Protein AF-A0A3D3IS43-F1 (afdb_monomer)

Mean predicted aligned error: 9.21 Å

Solvent-accessible surface area (backbone atoms only — not comparable to full-atom values): 18850 Å² total; per-residue (Å²): 94,40,79,48,72,43,80,88,86,35,35,32,33,46,42,48,68,75,38,47,79,41,83,51,83,63,72,86,61,48,55,44,44,42,55,78,43,24,37,39,38,30,53,72,93,60,91,81,66,50,34,36,38,32,41,31,41,18,92,74,31,31,42,36,47,66,36,56,63,65,49,91,86,52,98,68,84,48,72,44,41,35,37,34,62,41,78,88,78,73,39,52,31,33,36,39,98,89,49,73,44,78,44,68,61,87,44,56,19,41,24,39,31,41,42,32,78,47,58,84,22,38,29,41,30,53,66,48,66,40,35,31,40,39,38,38,38,55,53,85,84,42,67,88,54,64,59,35,36,60,35,40,30,28,60,68,51,73,88,67,35,63,54,56,57,73,68,56,38,52,47,47,49,48,22,31,20,36,63,68,63,50,37,46,49,78,54,66,53,28,28,34,37,93,83,40,28,22,42,81,80,31,48,74,44,84,91,54,47,34,90,52,53,42,62,49,44,48,28,72,84,71,44,84,39,47,55,34,32,27,42,79,70,43,27,34,29,74,65,27,89,73,67,41,64,34,84,91,45,47,49,92,55,53,38,41,36,65,53,52,35,45,64,80,82,57,87,89,72,80,57,73,80,44,71,42,82,58,92,69,58,44,38,32,32,23,88,75,38,27,28,50,42,58,39,78,44,85,89,44,48,37,91,52,52,43,74,51,49,62,51,75,44,66,38,99,74,64,13,31,43,45,29,33,37,88,88,48,42,30,28,28,42,76,81,74,39,48,18,54,71,75,41,75,60,132

Radius of gyration: 24.72 Å; Cα contacts (8 Å, |Δi|>4): 807; chains: 1; bounding box: 58×50×67 Å

Secondary structure (DSSP, 8-state):
-EEEEETTTTEEEEE-TTEEEEEE---PPPBTSEEEEEEEEEETT-SS--EEEEEEE-TTSEEEE-SGGG-TTS---PPPEEEEEETTTTEEEEEETTEEEEPP---B-TTS-B-EE-TTSEEEEESSSSEEEEEE--TTTS-GGGHHHHHT-EESSTTS--PPPHHHHHHHHHHHHHHTTSSSEEETTEEE-SS-EE-TTS-B-TT--TTT-EE--BBTTS-B--SEEE-SS-EEETT-SS-SEETT--TTT-EEEPPEEE--S-GGGS-TTPEEE-S---EEE-SS-EEETTEE-TT--TTT-EE--S--EE-TTS-EEEEE-SS-EEEE-TTS-EEETTEEP-

Structure (mmCIF, N/CA/C/O backbone):
data_AF-A0A3D3IS43-F1
#
_entry.id   AF-A0A3D3IS43-F1
#
loop_
_atom_site.group_PDB
_atom_site.id
_atom_site.type_symbol
_atom_site.label_atom_id
_atom_site.label_alt_id
_atom_site.label_comp_id
_atom_site.label_asym_id
_atom_site.label_entity_id
_atom_site.label_seq_id
_atom_site.pdbx_PDB_ins_code
_atom_site.Cartn_x
_atom_site.Cartn_y
_atom_site.Cartn_z
_atom_site.occupancy
_atom_site.B_iso_or_equiv
_atom_site.auth_seq_id
_atom_site.auth_comp_id
_atom_site.auth_asym_id
_atom_site.auth_atom_id
_atom_site.pdbx_PDB_model_num
ATOM 1 N N . MET A 1 1 ? 2.219 -13.166 9.447 1.00 94.69 1 MET A N 1
ATOM 2 C CA . MET A 1 1 ? 1.341 -12.334 10.306 1.00 94.69 1 MET A CA 1
ATOM 3 C C . MET A 1 1 ? 0.790 -13.176 11.447 1.00 94.69 1 MET A C 1
ATOM 5 O O . MET A 1 1 ? 0.684 -14.386 11.288 1.00 94.69 1 MET A O 1
ATOM 9 N N . LYS A 1 2 ? 0.467 -12.562 12.583 1.00 96.25 2 LYS A N 1
ATOM 10 C CA . LYS A 1 2 ? -0.156 -13.185 13.757 1.00 96.25 2 LYS A CA 1
ATOM 11 C C . LYS A 1 2 ? -1.362 -12.345 14.183 1.00 96.25 2 LYS A C 1
ATOM 13 O O . LYS A 1 2 ? -1.312 -11.125 14.058 1.00 96.25 2 LYS A O 1
ATOM 18 N N . GLN A 1 3 ? -2.418 -12.988 14.672 1.00 97.56 3 GLN A N 1
ATOM 19 C CA . GLN A 1 3 ? -3.586 -12.301 15.223 1.00 97.56 3 GLN A CA 1
ATOM 20 C C . GLN A 1 3 ? -3.404 -12.052 16.726 1.00 97.56 3 GLN A C 1
ATOM 22 O O . GLN A 1 3 ? -2.939 -12.929 17.460 1.00 97.56 3 GLN A O 1
ATOM 27 N N . TYR A 1 4 ? -3.771 -10.857 17.174 1.00 97.88 4 TYR A N 1
ATOM 28 C CA . TYR A 1 4 ? -4.005 -10.515 18.572 1.00 97.88 4 TYR A CA 1
ATOM 29 C C . TYR A 1 4 ? -5.508 -10.336 18.784 1.00 97.88 4 TYR A C 1
ATOM 31 O O . TYR A 1 4 ? -6.160 -9.713 17.948 1.00 97.88 4 TYR A O 1
ATOM 39 N N . THR A 1 5 ? -6.035 -10.829 19.903 1.00 97.69 5 THR A N 1
ATOM 40 C CA . THR A 1 5 ? -7.450 -10.689 20.268 1.00 97.69 5 THR A CA 1
ATOM 41 C C . THR A 1 5 ? -7.552 -10.183 21.698 1.00 97.69 5 THR A C 1
ATOM 43 O O . THR A 1 5 ? -7.044 -10.835 22.611 1.00 97.69 5 THR A O 1
ATOM 46 N N . ASP A 1 6 ? -8.243 -9.060 21.892 1.00 96.50 6 ASP A N 1
ATOM 47 C CA . ASP A 1 6 ? -8.715 -8.637 23.207 1.00 96.50 6 ASP A CA 1
ATOM 48 C C . ASP A 1 6 ? -10.201 -8.981 23.338 1.00 96.50 6 ASP A C 1
ATOM 50 O O . ASP A 1 6 ? -11.087 -8.246 22.894 1.00 96.50 6 ASP A O 1
ATOM 54 N N . SER A 1 7 ? -10.480 -10.134 23.944 1.00 93.38 7 SER A N 1
ATOM 55 C CA . SER A 1 7 ? -11.854 -10.593 24.165 1.00 93.38 7 SER A CA 1
ATOM 56 C C . SER A 1 7 ? -12.615 -9.747 25.187 1.00 93.38 7 SER A C 1
ATOM 58 O O . SER A 1 7 ? -13.841 -9.793 25.196 1.00 93.38 7 SER A O 1
ATOM 60 N N . ASN A 1 8 ? -11.917 -8.999 26.049 1.00 92.88 8 ASN A N 1
ATOM 61 C CA . ASN A 1 8 ? -12.554 -8.183 27.081 1.00 92.88 8 ASN A CA 1
ATOM 62 C C . ASN A 1 8 ? -13.086 -6.874 26.491 1.00 92.88 8 ASN A C 1
ATOM 64 O O . ASN A 1 8 ? -14.182 -6.448 26.846 1.00 92.88 8 ASN A O 1
ATOM 68 N N . PHE A 1 9 ? -12.324 -6.246 25.592 1.00 95.94 9 PHE A N 1
ATOM 69 C CA . PHE A 1 9 ? -12.740 -5.017 24.915 1.00 95.94 9 PHE A CA 1
ATOM 70 C C . PHE A 1 9 ? -13.502 -5.277 23.607 1.00 95.94 9 PHE A C 1
ATOM 72 O O . PHE A 1 9 ? -14.283 -4.433 23.167 1.00 95.94 9 PHE A O 1
ATOM 79 N N . GLY A 1 10 ? -13.334 -6.466 23.021 1.00 95.81 10 GLY A N 1
ATOM 80 C CA . GLY A 1 10 ? -14.195 -6.982 21.959 1.00 95.81 10 GLY 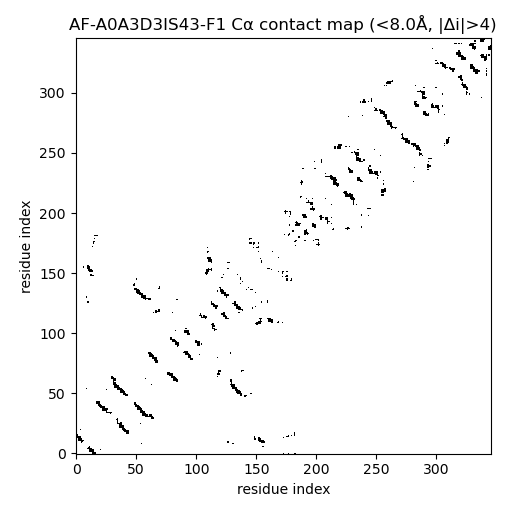A CA 1
ATOM 81 C C . GLY A 1 10 ? -13.661 -6.794 20.539 1.00 95.81 10 GLY A C 1
ATOM 82 O O . GLY A 1 10 ? -14.439 -6.538 19.620 1.00 95.81 10 GLY A O 1
ATOM 83 N N . PHE A 1 11 ? -12.345 -6.897 20.333 1.00 97.88 11 PHE A N 1
ATOM 84 C CA . PHE A 1 11 ? -11.745 -6.752 19.002 1.00 97.88 11 PHE A CA 1
ATOM 85 C C . PHE A 1 11 ? -10.513 -7.635 18.790 1.00 97.88 11 PHE A C 1
ATOM 87 O O . PHE A 1 11 ? -9.913 -8.161 19.728 1.00 97.88 11 PHE A O 1
ATOM 94 N N . SER A 1 12 ? -10.118 -7.786 17.529 1.00 97.81 12 SER A N 1
ATOM 95 C CA . SER A 1 12 ? -8.864 -8.423 17.134 1.00 97.81 12 SER A CA 1
ATOM 96 C C . SER A 1 12 ? -8.191 -7.658 15.996 1.00 97.81 12 SER A C 1
ATOM 98 O O . SER A 1 12 ? -8.857 -6.908 15.285 1.00 97.81 12 SER A O 1
ATOM 100 N N . PHE A 1 13 ? -6.885 -7.844 15.812 1.00 98.06 13 PHE A N 1
ATOM 101 C CA . PHE A 1 13 ? -6.121 -7.297 14.685 1.00 98.06 13 PHE A CA 1
ATOM 102 C C . PHE A 1 13 ? -4.934 -8.193 14.328 1.00 98.06 13 PHE A C 1
ATOM 104 O O . PHE A 1 13 ? -4.498 -9.025 15.127 1.00 98.06 13 PHE A O 1
ATOM 111 N N . TRP A 1 14 ? -4.386 -8.012 13.128 1.00 97.94 14 TRP A N 1
ATOM 112 C CA . TRP A 1 14 ? -3.224 -8.746 12.636 1.00 97.94 14 TRP A CA 1
ATOM 113 C C . TRP A 1 14 ? -1.969 -7.878 12.633 1.00 97.94 14 TRP A C 1
ATOM 115 O O . TRP A 1 14 ? -1.997 -6.713 12.252 1.00 97.94 14 TRP A O 1
ATOM 125 N N . TYR A 1 15 ? -0.841 -8.468 13.017 1.00 94.94 15 TYR A N 1
ATOM 126 C CA . TYR A 1 15 ? 0.451 -7.790 13.098 1.00 94.94 15 TYR A CA 1
ATOM 127 C C . TYR A 1 15 ? 1.601 -8.726 12.673 1.00 94.94 15 TYR A C 1
ATOM 129 O O . TYR A 1 15 ? 1.415 -9.951 12.611 1.00 94.94 15 TYR A O 1
ATOM 137 N N . PRO A 1 16 ? 2.793 -8.202 12.330 1.00 93.25 16 PRO A N 1
ATOM 138 C CA . PRO A 1 16 ? 3.963 -9.035 12.056 1.00 93.25 16 PRO A CA 1
ATOM 139 C C . PRO A 1 16 ? 4.307 -9.949 13.239 1.00 93.25 16 PRO A C 1
ATOM 141 O O . PRO A 1 16 ? 4.354 -9.520 14.385 1.00 93.25 16 PRO A O 1
ATOM 144 N N . ASN A 1 17 ? 4.584 -11.227 12.981 1.00 93.50 17 ASN A N 1
ATOM 145 C CA . ASN A 1 17 ? 4.908 -12.198 14.039 1.00 93.50 17 ASN A CA 1
ATOM 146 C C . ASN A 1 17 ? 6.259 -11.929 14.727 1.00 93.50 17 ASN A C 1
ATOM 148 O O . ASN A 1 17 ? 6.493 -12.435 15.821 1.00 93.50 17 ASN A O 1
ATOM 152 N N . THR A 1 18 ? 7.133 -11.151 14.089 1.00 91.31 18 THR A N 1
ATOM 153 C CA . THR A 1 18 ? 8.420 -10.685 14.620 1.00 91.31 18 THR A CA 1
ATOM 154 C C . THR A 1 18 ? 8.292 -9.458 15.522 1.00 91.31 18 THR A C 1
ATOM 156 O O . THR A 1 18 ? 9.293 -9.001 16.067 1.00 91.31 18 THR A O 1
ATOM 159 N N . TRP A 1 19 ? 7.091 -8.896 15.656 1.00 91.94 19 TRP A N 1
ATOM 160 C CA . TRP A 1 19 ? 6.813 -7.739 16.500 1.00 91.94 19 TRP A CA 1
ATOM 161 C C . TRP A 1 19 ? 6.205 -8.178 17.832 1.00 91.94 19 TRP A C 1
ATOM 163 O O . TRP A 1 19 ? 5.669 -9.283 17.969 1.00 91.94 19 TRP A O 1
ATOM 173 N N . THR A 1 20 ? 6.257 -7.293 18.820 1.00 91.19 20 THR A N 1
ATOM 174 C CA . THR A 1 20 ? 5.597 -7.477 20.113 1.00 91.19 20 THR A CA 1
ATOM 175 C C . THR A 1 20 ? 4.326 -6.649 20.204 1.00 91.19 20 THR A C 1
ATOM 177 O O . THR A 1 20 ? 4.199 -5.593 19.591 1.00 91.19 20 THR A O 1
ATOM 180 N N . VAL A 1 21 ? 3.380 -7.158 20.996 1.00 93.31 21 VAL A N 1
ATOM 181 C CA . VAL A 1 21 ? 2.206 -6.420 21.467 1.00 93.31 21 VAL A CA 1
ATOM 182 C C . VAL A 1 21 ? 2.266 -6.438 22.985 1.00 93.31 21 VAL A C 1
ATOM 184 O O . VAL A 1 21 ? 2.321 -7.514 23.584 1.00 93.31 21 VAL A O 1
ATOM 187 N N . GLN A 1 22 ? 2.305 -5.263 23.605 1.00 92.12 22 GLN A N 1
ATOM 188 C CA . GLN A 1 22 ? 2.434 -5.114 25.053 1.00 92.12 22 GLN A CA 1
ATOM 189 C C . GLN A 1 22 ? 1.410 -4.114 25.577 1.00 92.12 22 GLN A C 1
ATOM 191 O O . GLN A 1 22 ? 1.173 -3.082 24.956 1.00 92.12 22 GLN A O 1
ATOM 196 N N . SER A 1 23 ? 0.833 -4.401 26.744 1.00 90.50 23 SER A N 1
ATOM 197 C CA . SER A 1 23 ? 0.083 -3.390 27.487 1.00 90.50 23 SER A CA 1
ATOM 198 C C . SER A 1 23 ? 1.074 -2.426 28.130 1.00 90.50 23 SER A C 1
ATOM 200 O O . SER A 1 23 ? 1.984 -2.857 28.838 1.00 90.50 23 SER A O 1
ATOM 202 N N . THR A 1 24 ? 0.887 -1.132 27.909 1.00 81.94 24 THR A N 1
ATOM 203 C CA . THR A 1 24 ? 1.711 -0.069 28.494 1.00 81.94 24 THR A CA 1
ATOM 204 C C . THR A 1 24 ? 0.879 0.812 29.419 1.00 81.94 24 THR A C 1
ATOM 206 O O . THR A 1 24 ? -0.341 0.656 29.502 1.00 81.94 24 THR A O 1
ATOM 209 N N . ALA A 1 25 ? 1.535 1.725 30.142 1.00 75.06 25 ALA A N 1
ATOM 210 C CA . ALA A 1 25 ? 0.829 2.729 30.931 1.00 75.06 25 ALA A CA 1
ATOM 211 C C . ALA A 1 25 ? -0.146 3.512 30.036 1.00 75.06 25 ALA A C 1
ATOM 213 O O . ALA A 1 25 ? 0.183 3.848 28.895 1.00 75.06 25 ALA A O 1
ATOM 214 N N . THR A 1 26 ? -1.344 3.768 30.554 1.00 73.12 26 THR A N 1
ATOM 215 C CA . THR A 1 26 ? -2.373 4.541 29.858 1.00 73.12 26 THR A CA 1
ATOM 216 C C . THR A 1 26 ? -1.904 5.976 29.657 1.00 73.12 26 THR A C 1
ATOM 218 O O . THR A 1 26 ? -1.329 6.577 30.568 1.00 73.12 26 THR A O 1
ATOM 221 N N . LYS A 1 27 ? -2.169 6.524 28.470 1.00 71.19 27 LYS A N 1
ATOM 222 C CA . LYS A 1 27 ? -1.978 7.949 28.171 1.00 71.19 27 LYS A CA 1
ATOM 223 C C . LYS A 1 27 ? -3.047 8.804 28.863 1.00 71.19 27 LYS A C 1
ATOM 225 O O . LYS A 1 27 ? -3.984 8.276 29.465 1.00 71.19 27 LYS A O 1
ATOM 230 N N . ASP A 1 28 ? -2.918 10.124 28.740 1.00 77.62 28 ASP A N 1
ATOM 231 C CA . ASP A 1 28 ? -3.983 11.052 29.115 1.00 77.62 28 ASP A CA 1
ATOM 232 C C . ASP A 1 28 ? -5.278 10.727 28.362 1.00 77.62 28 ASP A C 1
ATOM 234 O O . ASP A 1 28 ? -5.271 10.346 27.190 1.00 77.62 28 ASP A O 1
ATOM 238 N N . ASN A 1 29 ? -6.405 10.878 29.054 1.00 84.50 29 ASN A N 1
ATOM 239 C CA . ASN A 1 29 ? -7.710 10.561 28.492 1.00 84.50 29 ASN A CA 1
ATOM 240 C C . ASN A 1 29 ? -8.109 11.548 27.387 1.00 84.50 29 ASN A C 1
ATOM 242 O O . ASN A 1 29 ? -7.869 12.752 27.483 1.00 84.50 29 ASN A O 1
ATOM 246 N N . TYR A 1 30 ? -8.826 11.040 26.385 1.00 87.12 30 TYR A N 1
ATOM 247 C CA . TYR A 1 30 ? -9.560 11.875 25.437 1.00 87.12 30 TYR A CA 1
ATOM 248 C C . TYR A 1 30 ? -10.824 12.439 26.094 1.00 87.12 30 TYR A C 1
ATOM 250 O O . TYR A 1 30 ? -11.460 11.773 26.917 1.00 87.12 30 TYR A O 1
ATOM 258 N N . ALA A 1 31 ? -11.239 13.650 25.714 1.00 89.62 31 ALA A N 1
ATOM 259 C CA . ALA A 1 31 ? -12.501 14.180 26.217 1.00 89.62 31 ALA A CA 1
ATOM 260 C C . ALA A 1 31 ? -13.677 13.332 25.697 1.00 89.62 31 ALA A C 1
ATOM 262 O O . ALA A 1 31 ? -13.698 12.921 24.534 1.00 89.62 31 ALA A O 1
ATOM 263 N N . GLY A 1 32 ? -14.642 13.067 26.579 1.00 90.31 32 GLY A N 1
ATOM 264 C CA . GLY A 1 32 ? -15.769 12.164 26.326 1.00 90.31 32 GLY A CA 1
ATOM 265 C C . GLY A 1 32 ? -15.631 10.774 26.960 1.00 90.31 32 GLY A C 1
ATOM 266 O O . GLY A 1 32 ? -16.542 9.964 26.827 1.00 90.31 32 GLY A O 1
ATOM 267 N N . GLY A 1 33 ? -14.536 10.465 27.668 1.00 93.31 33 GLY A N 1
ATOM 268 C CA . GLY A 1 33 ? -14.363 9.130 28.247 1.00 93.31 33 GLY A CA 1
ATOM 269 C C . GLY A 1 33 ? -13.000 8.854 28.865 1.00 93.31 33 GLY A C 1
ATOM 270 O O . GLY A 1 33 ? -12.273 9.775 29.233 1.00 93.31 33 GLY A O 1
ATOM 271 N N . THR A 1 34 ? -12.672 7.569 29.008 1.00 94.12 34 THR A N 1
ATOM 272 C CA . THR A 1 34 ? -11.419 7.103 29.612 1.00 94.12 34 THR A CA 1
ATOM 273 C C . THR A 1 34 ? -10.782 5.956 28.835 1.00 94.12 34 THR A C 1
ATOM 275 O O . THR A 1 34 ? -11.461 5.040 28.360 1.00 94.12 34 THR A O 1
ATOM 278 N N . ILE A 1 35 ? -9.453 5.993 28.731 1.00 93.69 35 ILE A N 1
ATOM 279 C CA . ILE A 1 35 ? -8.647 4.907 28.174 1.00 93.69 35 ILE A CA 1
ATOM 280 C C . ILE A 1 35 ? -8.563 3.793 29.221 1.00 93.69 35 ILE A C 1
ATOM 282 O O . ILE A 1 35 ? -8.061 3.996 30.323 1.00 93.69 35 ILE A O 1
ATOM 286 N N . GLN A 1 36 ? -9.066 2.612 28.874 1.00 94.25 36 GLN A N 1
ATOM 287 C CA . GLN A 1 36 ? -9.040 1.418 29.720 1.00 94.25 36 GLN A CA 1
ATOM 288 C C . GLN A 1 36 ? -7.694 0.698 29.634 1.00 94.25 36 GLN A C 1
ATOM 290 O O . GLN A 1 36 ? -7.202 0.155 30.623 1.00 94.25 36 GLN A O 1
ATOM 295 N N . LYS A 1 37 ? -7.099 0.689 28.439 1.00 93.75 37 LYS A N 1
ATOM 296 C CA . LYS A 1 37 ? -5.818 0.050 28.146 1.00 93.75 37 LYS A CA 1
ATOM 297 C C . LYS A 1 37 ? -5.170 0.733 26.948 1.00 93.75 37 LYS A C 1
ATOM 299 O O . LYS A 1 37 ? -5.862 1.092 26.000 1.00 93.75 37 LYS A O 1
ATOM 304 N N . THR A 1 38 ? -3.848 0.848 26.972 1.00 92.88 38 THR A N 1
ATOM 305 C CA . THR A 1 38 ? -3.052 1.198 25.792 1.00 92.88 38 THR A CA 1
ATOM 306 C C . THR A 1 38 ? -2.205 -0.008 25.409 1.00 92.88 38 THR A C 1
ATOM 308 O O . THR A 1 38 ? -1.401 -0.494 26.207 1.00 92.88 38 THR A O 1
ATOM 311 N N . LEU A 1 39 ? -2.380 -0.488 24.182 1.00 93.06 39 LEU A N 1
ATOM 312 C CA . LEU A 1 39 ? -1.523 -1.489 23.566 1.00 93.06 39 LEU A CA 1
ATOM 313 C C . LEU A 1 39 ? -0.456 -0.784 22.739 1.00 93.06 39 LEU A C 1
ATOM 315 O O . LEU A 1 39 ? -0.775 0.071 21.918 1.00 93.06 39 LEU A O 1
ATOM 319 N N . THR A 1 40 ? 0.796 -1.181 22.916 1.00 90.25 40 THR A N 1
ATOM 320 C CA . THR A 1 40 ? 1.913 -0.774 22.067 1.00 90.25 40 THR A CA 1
ATOM 321 C C . THR A 1 40 ? 2.324 -1.943 21.179 1.00 90.25 40 THR A C 1
ATOM 323 O O . THR A 1 40 ? 2.527 -3.056 21.669 1.00 90.25 40 THR A O 1
ATOM 326 N N . ILE A 1 41 ? 2.428 -1.687 19.876 1.00 90.38 41 ILE A N 1
ATOM 327 C CA . ILE A 1 41 ? 2.788 -2.658 18.842 1.00 90.38 41 ILE A CA 1
ATOM 328 C C . ILE A 1 41 ? 4.064 -2.155 18.161 1.00 90.38 41 ILE A C 1
ATOM 330 O O . ILE A 1 41 ? 4.055 -1.069 17.577 1.00 90.38 41 ILE A O 1
ATOM 334 N N . ALA A 1 42 ? 5.155 -2.916 18.244 1.00 87.06 42 ALA A N 1
ATOM 335 C CA . ALA A 1 42 ? 6.458 -2.470 17.745 1.00 87.06 42 ALA A CA 1
ATOM 336 C C . ALA A 1 42 ? 7.358 -3.637 17.297 1.00 87.06 42 ALA A C 1
ATOM 338 O O . ALA A 1 42 ? 7.230 -4.749 17.826 1.00 87.06 42 ALA A O 1
ATOM 339 N N . PRO A 1 43 ? 8.307 -3.403 16.370 1.00 86.38 43 PRO A N 1
ATOM 340 C CA . PRO A 1 43 ? 9.365 -4.363 16.081 1.00 86.38 43 PRO A CA 1
ATOM 341 C C . PRO A 1 43 ? 10.205 -4.677 17.326 1.00 86.38 43 PRO A C 1
ATOM 343 O O . PRO A 1 43 ? 10.467 -3.807 18.161 1.00 86.38 43 PRO A O 1
ATOM 346 N N . ASN A 1 44 ? 10.671 -5.921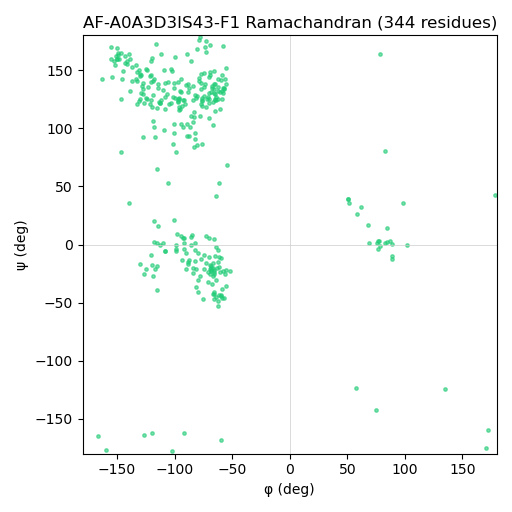 17.444 1.00 79.94 44 ASN A N 1
ATOM 347 C CA . ASN A 1 44 ? 11.544 -6.322 18.547 1.00 79.94 44 ASN A CA 1
ATOM 348 C C . ASN A 1 44 ? 12.831 -5.482 18.582 1.00 79.94 44 ASN A C 1
ATOM 350 O O . ASN 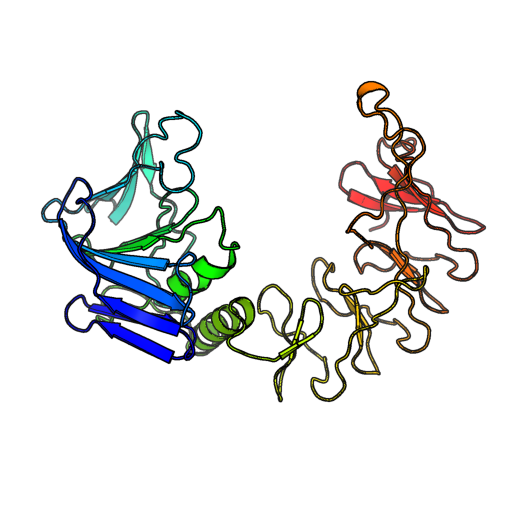A 1 44 ? 13.579 -5.452 17.610 1.00 79.94 44 ASN A O 1
ATOM 354 N N . GLY A 1 45 ? 13.113 -4.857 19.729 1.00 69.12 45 GLY A N 1
ATOM 355 C CA . GLY A 1 45 ? 14.334 -4.073 19.946 1.00 69.12 45 GLY A CA 1
ATOM 356 C C . GLY A 1 45 ? 14.288 -2.632 19.424 1.00 69.12 45 GLY A C 1
ATOM 357 O O . GLY A 1 45 ? 15.272 -1.914 19.591 1.00 69.12 45 GLY A O 1
ATOM 358 N N . SER A 1 46 ? 13.168 -2.186 18.846 1.00 66.75 46 SER A N 1
ATOM 359 C CA . SER A 1 46 ? 12.988 -0.800 18.401 1.00 66.75 46 SER A CA 1
ATOM 360 C C . SER A 1 46 ? 12.428 0.079 19.520 1.00 66.75 46 SER A C 1
ATOM 362 O O . SER A 1 46 ? 11.423 -0.259 20.140 1.00 66.75 46 SER A O 1
ATOM 364 N N . SER A 1 47 ? 13.048 1.238 19.758 1.00 56.91 47 SER A N 1
ATOM 365 C CA . SER A 1 47 ? 12.594 2.232 20.746 1.00 56.91 47 SER A CA 1
ATOM 366 C C . SER A 1 47 ? 11.796 3.402 20.147 1.00 56.91 47 SER A C 1
ATOM 368 O O . SER A 1 47 ? 11.288 4.220 20.909 1.00 56.91 47 SER A O 1
ATOM 370 N N . GLY A 1 48 ? 11.677 3.496 18.812 1.00 54.72 48 GLY A N 1
ATOM 371 C CA . GLY A 1 48 ? 11.131 4.680 18.122 1.00 54.72 48 GLY A CA 1
ATOM 372 C C . GLY A 1 48 ? 9.877 4.479 17.256 1.00 54.72 48 GLY A C 1
ATOM 373 O O . GLY A 1 48 ? 9.189 5.453 16.968 1.00 54.72 48 GLY A O 1
ATOM 374 N N . GLU A 1 49 ? 9.533 3.248 16.864 1.00 60.47 49 GLU A N 1
ATOM 375 C CA . GLU A 1 49 ? 8.476 2.967 15.869 1.00 60.47 49 GLU A CA 1
ATOM 376 C C . GLU A 1 49 ? 7.288 2.211 16.480 1.00 60.47 49 GLU A C 1
ATOM 378 O O . GLU A 1 49 ? 7.024 1.050 16.164 1.00 60.47 49 GLU A O 1
ATOM 383 N N . ALA A 1 50 ? 6.584 2.856 17.405 1.00 74.31 50 ALA A N 1
ATOM 384 C CA . ALA A 1 50 ? 5.433 2.256 18.068 1.00 74.31 50 ALA A CA 1
ATOM 385 C C . ALA A 1 50 ? 4.114 2.694 17.414 1.00 74.31 50 ALA A C 1
ATOM 387 O O . ALA A 1 50 ? 3.805 3.886 17.341 1.00 74.31 50 ALA A O 1
ATOM 388 N N . ILE A 1 51 ? 3.301 1.719 17.002 1.00 87.62 51 ILE A N 1
ATOM 389 C CA . ILE A 1 51 ? 1.851 1.910 16.888 1.00 87.62 51 ILE A CA 1
ATOM 390 C C . ILE A 1 51 ? 1.273 1.808 18.296 1.00 87.62 51 ILE A C 1
ATOM 392 O O . ILE A 1 51 ? 1.669 0.930 19.067 1.00 87.62 51 ILE A O 1
ATOM 396 N N . THR A 1 52 ? 0.288 2.644 18.611 1.00 89.12 52 THR A N 1
ATOM 397 C CA . THR A 1 52 ? -0.531 2.463 19.810 1.00 89.12 52 THR A CA 1
ATOM 398 C C . THR A 1 52 ? -1.995 2.253 19.468 1.00 89.12 52 THR A C 1
ATOM 400 O O . THR A 1 52 ? -2.529 2.930 18.592 1.00 89.12 52 THR A O 1
ATOM 403 N N . ILE A 1 53 ? -2.645 1.354 20.196 1.00 93.38 53 ILE A N 1
ATOM 404 C CA . ILE A 1 53 ? -4.096 1.194 20.213 1.00 93.38 53 ILE A CA 1
ATOM 405 C C . ILE A 1 53 ? -4.587 1.540 21.615 1.00 93.38 53 ILE A C 1
ATOM 407 O O . ILE A 1 53 ? -4.229 0.855 22.570 1.00 93.38 53 ILE A O 1
ATOM 411 N N . ASP A 1 54 ? -5.413 2.576 21.732 1.00 93.75 54 ASP A N 1
ATOM 412 C CA . ASP A 1 54 ? -6.101 2.895 22.981 1.00 93.75 54 ASP A CA 1
ATOM 413 C C . ASP A 1 54 ? -7.518 2.306 22.966 1.00 93.75 54 ASP A C 1
ATOM 415 O O . ASP A 1 54 ? -8.316 2.566 22.061 1.00 93.75 54 ASP A O 1
ATOM 419 N N . GLU A 1 55 ? -7.830 1.517 23.989 1.00 96.25 55 GLU A N 1
ATOM 420 C CA . GLU A 1 55 ? -9.163 0.992 24.281 1.00 96.25 55 GLU A CA 1
ATOM 421 C C . GLU A 1 55 ? -9.957 2.064 25.031 1.00 96.25 55 GLU A C 1
ATOM 423 O O . GLU A 1 55 ? -9.811 2.228 26.243 1.00 96.25 55 GLU A O 1
ATOM 428 N N . PHE A 1 56 ? -10.767 2.846 24.321 1.00 95.75 56 PHE A N 1
ATOM 429 C CA . PHE A 1 56 ? -11.446 4.013 24.876 1.00 95.75 56 PHE A CA 1
ATOM 430 C C . PHE A 1 56 ? -12.925 3.744 25.170 1.00 95.75 56 PHE A C 1
ATOM 432 O O . PHE A 1 56 ? -13.707 3.426 24.271 1.00 95.75 56 PHE A O 1
ATOM 439 N N . SER A 1 57 ? -13.319 3.917 26.432 1.00 96.62 57 SER A N 1
ATOM 440 C CA . SER A 1 57 ? -14.706 3.809 26.890 1.00 96.62 57 SER A CA 1
ATOM 441 C C . SER A 1 57 ? -15.317 5.192 27.084 1.00 96.62 57 SER A C 1
ATOM 443 O O . SER A 1 57 ? -14.776 6.029 27.805 1.00 96.62 57 SER A O 1
ATOM 445 N N . SER A 1 58 ? -16.467 5.421 26.460 1.00 96.12 58 SER A N 1
ATOM 446 C CA . SER A 1 58 ? -17.184 6.688 26.429 1.00 96.12 58 SER A CA 1
ATOM 447 C C . SER A 1 58 ? -18.575 6.554 27.053 1.00 96.12 58 SER A C 1
ATOM 449 O O . SER A 1 58 ? -19.501 6.016 26.429 1.00 96.12 58 SER A O 1
ATOM 451 N N . PRO A 1 59 ? -18.793 7.076 28.272 1.00 94.06 59 PRO A N 1
ATOM 452 C CA . PRO A 1 59 ? -20.133 7.152 28.843 1.00 94.06 59 PRO A CA 1
ATOM 453 C C . PRO A 1 59 ? -21.039 8.128 28.074 1.00 94.06 59 PRO A C 1
ATOM 455 O O . PRO A 1 59 ? -22.257 7.935 28.061 1.00 94.06 59 PRO A O 1
ATOM 458 N N . THR A 1 60 ? -20.462 9.137 27.414 1.00 92.25 60 THR A N 1
ATOM 459 C CA . THR A 1 60 ? -21.183 10.188 26.678 1.00 92.25 60 THR A CA 1
ATOM 460 C C . THR A 1 60 ? -21.411 9.866 25.200 1.00 92.25 60 THR A C 1
ATOM 462 O O . THR A 1 60 ? -22.066 10.639 24.510 1.00 92.25 60 THR A O 1
ATOM 465 N N . ARG A 1 61 ? -20.972 8.689 24.735 1.00 94.12 61 ARG A N 1
ATOM 466 C CA . ARG A 1 61 ? -21.096 8.208 23.347 1.00 94.12 61 ARG A CA 1
ATOM 467 C C . ARG A 1 61 ? -20.378 9.063 22.303 1.00 94.12 61 ARG A C 1
ATOM 469 O O . ARG A 1 61 ? -20.814 9.186 21.157 1.00 94.12 61 ARG A O 1
ATOM 476 N N . GLU A 1 62 ? -19.272 9.653 22.718 1.00 94.94 62 GLU A N 1
ATOM 477 C CA . GLU A 1 62 ? -18.459 10.542 21.908 1.00 94.94 62 GLU A CA 1
ATOM 478 C C . GLU A 1 62 ? -16.984 10.445 22.284 1.00 94.94 62 GLU A C 1
ATOM 480 O O . GLU A 1 62 ? -16.612 10.062 23.396 1.00 94.94 62 GLU A O 1
ATOM 485 N N . ILE A 1 63 ? -16.142 10.873 21.358 1.00 93.38 63 ILE A N 1
ATOM 486 C CA . ILE A 1 63 ? -14.716 11.049 21.583 1.00 93.38 63 ILE A CA 1
ATOM 487 C C . ILE A 1 63 ? -14.262 12.335 20.911 1.00 93.38 63 ILE A C 1
ATOM 489 O O . ILE A 1 63 ? -14.563 12.570 19.743 1.00 93.38 63 ILE A O 1
ATOM 493 N N . THR A 1 64 ? -13.516 13.160 21.641 1.00 90.69 64 THR A N 1
ATOM 494 C CA . THR A 1 64 ? -12.859 14.343 21.083 1.00 90.69 64 THR A CA 1
ATOM 495 C C . THR A 1 64 ? -11.356 14.120 21.017 1.00 90.69 64 THR A C 1
ATOM 497 O O . THR A 1 64 ? -10.701 13.976 22.049 1.00 90.69 64 THR A O 1
ATOM 500 N N . ILE A 1 65 ? -10.805 14.119 19.802 1.00 82.62 65 ILE A N 1
ATOM 501 C CA . ILE A 1 65 ? -9.375 13.921 19.546 1.00 82.62 65 ILE A CA 1
ATOM 502 C C . ILE A 1 65 ? -8.728 15.205 19.015 1.00 82.62 65 ILE A C 1
ATOM 504 O O . ILE A 1 65 ? -9.167 15.780 18.016 1.00 82.62 65 ILE A O 1
ATOM 508 N N . ALA A 1 66 ? -7.682 15.674 19.700 1.00 71.38 66 ALA A N 1
ATOM 509 C CA . ALA A 1 66 ? -6.860 16.793 19.248 1.00 71.38 66 ALA A CA 1
ATOM 510 C C . ALA A 1 66 ? -5.904 16.328 18.137 1.00 71.38 66 ALA A C 1
ATOM 512 O O . ALA A 1 66 ? -5.336 15.238 18.203 1.00 71.38 66 ALA A O 1
ATOM 513 N N . ARG A 1 67 ? -5.725 17.148 17.097 1.00 60.56 67 ARG A N 1
ATOM 514 C CA . ARG A 1 67 ? -4.970 16.772 15.890 1.00 60.56 67 ARG A CA 1
ATOM 515 C C . ARG A 1 67 ? -3.448 16.984 15.987 1.00 60.56 67 ARG A C 1
ATOM 517 O O . ARG A 1 67 ? -2.763 16.756 14.991 1.00 60.56 67 ARG A O 1
ATOM 524 N N . ASP A 1 68 ? -2.903 17.314 17.159 1.00 53.25 68 ASP A N 1
ATOM 525 C CA . ASP A 1 68 ? -1.460 17.572 17.369 1.00 53.25 68 ASP A CA 1
ATOM 526 C C . ASP A 1 68 ? -0.563 16.314 17.275 1.00 53.25 68 ASP A C 1
ATOM 528 O O . ASP A 1 68 ? 0.655 16.369 17.440 1.00 53.25 68 ASP A O 1
ATOM 532 N N . LEU A 1 69 ? -1.138 15.166 16.915 1.00 53.88 69 LEU A N 1
ATOM 533 C CA . LEU A 1 69 ? -0.474 13.862 16.803 1.00 53.88 69 LEU A CA 1
ATOM 534 C C . LEU A 1 69 ? 0.467 13.719 15.584 1.00 53.88 69 LEU A C 1
ATOM 536 O O . LEU A 1 69 ? 0.973 12.630 15.319 1.00 53.88 69 LEU A O 1
ATOM 540 N N . CYS A 1 70 ? 0.718 14.795 14.829 1.00 50.53 70 CYS A N 1
ATOM 541 C CA . CYS A 1 70 ? 1.570 14.774 13.631 1.00 50.53 70 CYS A CA 1
ATOM 542 C C . CYS A 1 70 ? 2.895 15.566 13.769 1.00 50.53 70 CYS A C 1
ATOM 544 O O . CYS A 1 70 ? 3.647 15.633 12.796 1.00 50.53 70 CYS A O 1
ATOM 546 N N . SER A 1 71 ? 3.196 16.214 14.915 1.00 46.09 71 SER A N 1
ATOM 547 C CA . SER A 1 71 ? 3.380 17.684 14.889 1.00 46.09 71 SER A CA 1
ATOM 548 C C . SER A 1 71 ? 3.695 18.468 16.181 1.00 46.09 71 SER A C 1
ATOM 550 O O . SER A 1 71 ? 3.203 19.587 16.215 1.00 46.09 71 SER A O 1
ATOM 552 N N . PRO A 1 72 ? 4.562 18.093 17.152 1.00 45.59 72 PRO A N 1
ATOM 553 C CA . PRO A 1 72 ? 4.986 19.071 18.168 1.00 45.59 72 PRO A CA 1
ATOM 554 C C . PRO A 1 72 ? 5.818 20.268 17.633 1.00 45.59 72 PRO A C 1
ATOM 556 O O . PRO A 1 72 ? 6.062 21.207 18.384 1.00 45.59 72 PRO A O 1
ATOM 559 N N . MET A 1 73 ? 6.286 20.283 16.372 1.00 42.47 73 MET A N 1
ATOM 560 C CA . MET A 1 73 ? 7.255 21.299 15.893 1.00 42.47 73 MET A CA 1
ATOM 561 C C . MET A 1 73 ? 6.681 22.567 15.244 1.00 42.47 73 MET A C 1
ATOM 563 O O . MET A 1 73 ? 7.443 23.405 14.767 1.00 42.47 73 MET A O 1
ATOM 567 N N . SER A 1 74 ? 5.374 22.781 15.231 1.00 43.28 74 SER A N 1
ATOM 568 C CA . SER A 1 74 ? 4.848 24.096 14.858 1.00 43.28 74 SER A CA 1
ATOM 569 C C . SER A 1 74 ? 3.599 24.342 15.665 1.00 43.28 74 SER A C 1
ATOM 571 O O . SER A 1 74 ? 2.703 23.510 15.596 1.00 43.28 74 SER A O 1
ATOM 573 N N . GLY A 1 75 ? 3.534 25.455 16.398 1.00 46.03 75 GLY A N 1
ATOM 574 C CA . GLY A 1 75 ? 2.390 25.883 17.214 1.00 46.03 75 GLY A CA 1
ATOM 575 C C . GLY A 1 75 ? 1.109 26.184 16.421 1.00 46.03 75 GLY A C 1
ATOM 576 O O . GLY A 1 75 ? 0.448 27.185 16.674 1.00 46.03 75 GLY A O 1
ATOM 577 N N . SER A 1 76 ? 0.778 25.350 15.436 1.00 47.50 76 SER A N 1
ATOM 578 C CA . SER A 1 76 ? -0.490 25.311 14.732 1.00 47.50 76 SER A CA 1
ATOM 579 C C . SER A 1 76 ? -1.421 24.417 15.543 1.00 47.50 76 SER A C 1
ATOM 581 O O . SER A 1 76 ? -1.303 23.197 15.508 1.00 47.50 76 SER A O 1
ATOM 583 N N . SER A 1 77 ? -2.314 25.040 16.308 1.00 53.06 77 SER A N 1
ATOM 584 C CA . SER A 1 77 ? -3.395 24.353 17.002 1.00 53.06 77 SER A CA 1
ATOM 585 C C . SER A 1 77 ? -4.360 23.794 15.964 1.00 53.06 77 SER A C 1
ATOM 587 O O . SER A 1 77 ? -5.151 24.522 15.357 1.00 53.06 77 SER A O 1
ATOM 589 N N . VAL A 1 78 ? -4.289 22.492 15.710 1.00 58.69 78 VAL A N 1
ATOM 590 C CA . VAL A 1 78 ? -5.246 21.881 14.795 1.00 58.69 78 VAL A CA 1
ATOM 591 C C . VAL A 1 78 ? -6.5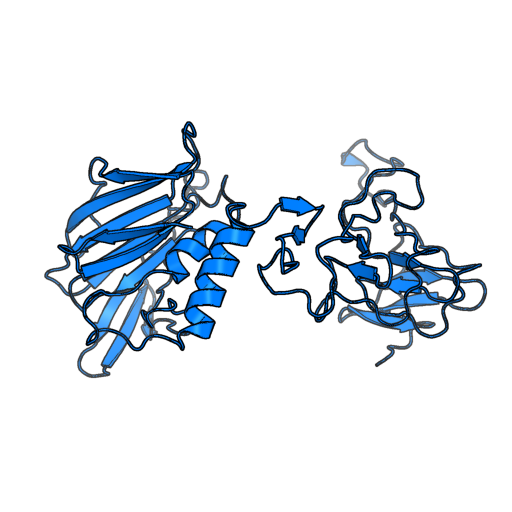47 21.620 15.565 1.00 58.69 78 VAL A C 1
ATOM 593 O O . VAL A 1 78 ? -6.504 20.998 16.629 1.00 58.69 78 VAL A O 1
ATOM 596 N N . PRO A 1 79 ? -7.716 22.067 15.062 1.00 66.50 79 PRO A N 1
ATOM 597 C CA . PRO A 1 79 ? -8.967 21.944 15.797 1.00 66.50 79 PRO A CA 1
ATOM 598 C C . PRO A 1 79 ? -9.282 20.494 16.168 1.00 66.50 79 PRO A C 1
ATOM 600 O O . PRO A 1 79 ? -9.179 19.588 15.332 1.00 66.50 79 PRO A O 1
ATOM 603 N N . ALA A 1 80 ? -9.673 20.277 17.423 1.00 79.75 80 ALA A N 1
ATOM 604 C CA . ALA A 1 80 ? -10.098 18.967 17.884 1.00 79.75 80 ALA A CA 1
ATOM 605 C C . ALA A 1 80 ? -11.348 18.506 17.118 1.00 79.75 80 ALA A C 1
ATOM 607 O O . ALA A 1 80 ? -12.213 19.316 16.783 1.00 79.75 80 ALA A O 1
ATOM 608 N N . HIS A 1 81 ? -11.409 17.211 16.819 1.00 86.69 81 HIS A N 1
ATOM 609 C CA . HIS A 1 81 ? -12.550 16.590 16.153 1.00 86.69 81 HIS A CA 1
ATOM 610 C C . HIS A 1 81 ? -13.334 15.799 17.188 1.00 86.69 81 HIS A C 1
ATOM 612 O O . HIS A 1 81 ? -12.783 14.885 17.804 1.00 86.69 81 HIS A O 1
ATOM 618 N N . ARG A 1 82 ? -14.605 16.150 17.371 1.00 92.38 82 ARG A N 1
ATOM 619 C CA . ARG A 1 82 ? -15.542 15.400 18.202 1.00 92.38 82 ARG A CA 1
ATOM 620 C C . ARG A 1 82 ? -16.355 14.471 17.313 1.00 92.38 82 ARG A C 1
ATOM 622 O O . ARG A 1 82 ? -17.116 14.932 16.467 1.00 92.38 82 ARG A O 1
ATOM 629 N N . TYR A 1 83 ? -16.186 13.171 17.511 1.00 94.50 83 TYR A N 1
ATOM 630 C CA . TYR A 1 83 ? -16.961 12.131 16.846 1.00 94.50 83 TYR A CA 1
ATOM 631 C C . TYR A 1 83 ? -18.042 11.599 17.778 1.00 94.50 83 TYR A C 1
ATOM 633 O O . TYR A 1 83 ? -17.759 11.309 18.939 1.00 94.50 83 TYR A O 1
ATOM 641 N N . TYR A 1 84 ? -19.261 11.441 17.267 1.00 95.44 84 TYR A N 1
ATOM 642 C CA . TYR A 1 84 ? -20.390 10.860 17.997 1.00 95.44 84 TYR A CA 1
ATOM 643 C C . TYR A 1 84 ? -21.388 10.215 17.030 1.00 95.44 84 TYR A C 1
ATOM 645 O O . TYR A 1 84 ? -21.422 10.552 15.846 1.00 95.44 84 TYR A O 1
ATOM 653 N N . PHE A 1 85 ? -22.206 9.286 17.523 1.00 93.69 85 PHE A N 1
ATOM 654 C CA . PHE A 1 85 ? -23.268 8.665 16.728 1.00 93.69 85 PHE A CA 1
ATOM 655 C C . PHE A 1 85 ? -24.603 9.372 16.977 1.00 93.69 85 PHE A C 1
ATOM 657 O O . PHE A 1 85 ? -25.109 9.362 18.102 1.00 93.69 85 PHE A O 1
ATOM 664 N N . ASP A 1 86 ? -25.190 9.967 15.938 1.00 93.75 86 ASP A N 1
ATOM 665 C CA . ASP A 1 86 ? -26.538 10.527 16.003 1.00 93.75 86 ASP A CA 1
ATOM 666 C C . ASP A 1 86 ? -27.574 9.420 15.779 1.00 93.75 86 ASP A C 1
ATOM 668 O O . ASP A 1 86 ? -27.741 8.899 14.676 1.00 93.75 86 ASP A O 1
ATOM 672 N N . ALA A 1 87 ? -28.294 9.069 16.846 1.00 90.44 87 ALA A N 1
ATOM 673 C CA . ALA A 1 87 ? -29.306 8.019 16.823 1.00 90.44 87 ALA A CA 1
ATOM 674 C C . ALA A 1 87 ? -30.554 8.382 16.001 1.00 90.44 87 ALA A C 1
ATOM 676 O O . ALA A 1 87 ? -31.271 7.482 15.576 1.00 90.44 87 ALA A O 1
ATOM 677 N N . ASN A 1 88 ? -30.831 9.668 15.762 1.00 92.62 88 ASN A N 1
ATOM 678 C CA . ASN A 1 88 ? -31.998 10.071 14.974 1.00 92.62 88 ASN A CA 1
ATOM 679 C C . ASN A 1 88 ? -31.749 9.823 13.486 1.00 92.62 88 ASN A C 1
ATOM 681 O O . ASN A 1 88 ? -32.579 9.239 12.789 1.00 92.62 88 ASN A O 1
ATOM 685 N N . THR A 1 89 ? -30.577 10.239 13.009 1.00 93.38 89 THR A N 1
ATOM 686 C CA . THR A 1 89 ? -30.168 10.107 11.606 1.00 93.38 89 THR A CA 1
ATOM 687 C C . THR A 1 89 ? -29.406 8.811 11.324 1.00 93.38 89 THR A C 1
ATOM 689 O O . THR A 1 89 ? -29.072 8.547 10.172 1.00 93.38 89 THR A O 1
ATOM 692 N N . HIS A 1 90 ? -29.136 7.997 12.352 1.00 90.38 90 HIS A N 1
ATOM 693 C CA . HIS A 1 90 ? -28.329 6.772 12.278 1.00 90.38 90 HIS A CA 1
ATOM 694 C C . HIS A 1 90 ? -26.971 7.002 11.599 1.00 90.38 90 HIS A C 1
ATOM 696 O O . HIS A 1 90 ? -26.505 6.186 10.806 1.00 90.38 90 HIS A O 1
ATOM 702 N N . THR A 1 91 ? -26.351 8.146 11.891 1.00 93.00 91 THR A N 1
ATOM 703 C CA . THR A 1 91 ? -25.162 8.627 11.185 1.00 93.00 91 THR A CA 1
ATOM 704 C C . THR A 1 91 ? -24.056 8.971 12.177 1.00 93.00 91 THR A C 1
ATOM 706 O O . THR A 1 91 ? -24.291 9.599 13.211 1.00 93.00 91 THR A O 1
ATOM 709 N N . TRP A 1 92 ? -22.824 8.573 11.859 1.00 94.69 92 TRP A N 1
ATOM 710 C CA . TRP A 1 92 ? -21.646 9.083 12.557 1.00 94.69 92 TRP A CA 1
ATOM 711 C C . TRP A 1 92 ? -21.420 10.538 12.168 1.00 94.69 92 TRP A C 1
ATOM 713 O O . TRP A 1 92 ? -21.333 10.865 10.988 1.00 94.69 92 TRP A O 1
ATOM 723 N N . MET A 1 93 ? -21.313 11.409 13.161 1.00 95.50 93 MET A N 1
ATOM 724 C CA . MET A 1 93 ? -21.136 12.844 12.991 1.00 95.50 93 MET A CA 1
ATOM 725 C C . MET A 1 93 ? -19.727 13.249 13.406 1.00 95.50 93 MET A C 1
ATOM 727 O O . MET A 1 93 ? -19.119 12.634 14.285 1.00 95.50 93 MET A O 1
ATOM 731 N N . VAL A 1 94 ? -19.221 14.303 12.775 1.00 93.50 94 VAL A N 1
ATOM 732 C CA . VAL A 1 94 ? -17.997 14.988 13.172 1.00 93.50 94 VAL A CA 1
ATOM 733 C C . VAL A 1 94 ? -18.293 16.462 13.402 1.00 93.50 94 VAL A C 1
ATOM 735 O O . VAL A 1 94 ? -18.817 17.161 12.530 1.00 93.50 94 VAL A O 1
ATOM 738 N N . GLU A 1 95 ? -17.942 16.928 14.590 1.00 91.62 95 GLU A N 1
ATOM 739 C CA . GLU A 1 95 ? -17.976 18.331 14.966 1.00 91.62 95 GLU A CA 1
ATOM 740 C C . GLU A 1 95 ? -16.544 18.859 15.068 1.00 91.62 95 GLU A C 1
ATOM 742 O O . GLU A 1 95 ? -15.680 18.300 15.748 1.00 91.62 95 GLU A O 1
ATOM 747 N N . VAL A 1 96 ? -16.305 19.952 14.354 1.00 85.38 96 VAL A N 1
ATOM 748 C CA . VAL A 1 96 ? -15.127 20.812 14.478 1.00 85.38 96 VAL A CA 1
ATOM 749 C C . VAL A 1 96 ? -15.621 22.214 14.854 1.00 85.38 96 VAL A C 1
ATOM 751 O O . VAL A 1 96 ? -16.770 22.533 14.553 1.00 85.38 96 VAL A O 1
ATOM 754 N N . PRO A 1 97 ? -14.798 23.096 15.455 1.00 80.19 97 PRO A N 1
ATOM 755 C CA . PRO A 1 97 ? -15.262 24.362 16.042 1.00 80.19 97 PRO A CA 1
ATOM 756 C C . PRO A 1 97 ? -16.119 25.274 15.149 1.00 80.19 97 PRO A C 1
ATOM 758 O O . PRO A 1 97 ? -16.855 26.105 15.668 1.00 80.19 97 PRO A O 1
ATOM 761 N N . ALA A 1 98 ? -16.035 25.141 13.821 1.00 77.69 98 ALA A N 1
ATOM 762 C CA . ALA A 1 98 ? -16.809 25.936 12.867 1.00 77.69 98 ALA A CA 1
ATOM 763 C C . ALA A 1 98 ? -17.928 25.162 12.139 1.00 77.69 98 ALA A C 1
ATOM 765 O O . ALA A 1 98 ? -18.662 25.765 11.358 1.00 77.69 98 ALA A O 1
ATOM 766 N N . SER A 1 99 ? -18.058 23.841 12.321 1.00 85.69 99 SER A N 1
ATOM 767 C CA . SER A 1 99 ? -19.042 23.047 11.573 1.00 85.69 99 SER A CA 1
ATOM 768 C C . SER A 1 99 ? -19.320 21.679 12.190 1.00 85.69 99 SER A C 1
ATOM 770 O O . SER A 1 99 ? -18.392 20.971 12.576 1.00 85.69 99 SER A O 1
ATOM 772 N N . THR A 1 100 ? -20.581 21.257 12.129 1.00 93.94 100 THR A N 1
ATOM 773 C CA . THR A 1 100 ? -21.000 19.867 12.349 1.00 93.94 100 THR A CA 1
ATOM 774 C C . THR A 1 100 ? -21.468 19.268 11.028 1.00 93.94 100 THR A C 1
ATOM 776 O O . THR A 1 100 ? -22.236 19.902 10.303 1.00 93.94 100 THR A O 1
ATOM 779 N N . LYS A 1 101 ? -21.007 18.061 10.697 1.00 94.50 101 LYS A N 1
ATOM 780 C CA . LYS A 1 101 ? -21.394 17.342 9.473 1.00 94.50 101 LYS A CA 1
ATOM 781 C C . LYS A 1 101 ? -21.340 15.829 9.677 1.00 94.50 101 LYS A C 1
ATOM 783 O O . LYS A 1 101 ? -20.780 15.362 10.665 1.00 94.50 101 LYS A O 1
ATOM 788 N N . ALA A 1 102 ? -21.880 15.072 8.724 1.00 95.94 102 ALA A N 1
ATOM 789 C CA . ALA A 1 102 ? -21.653 13.632 8.670 1.00 95.94 102 ALA A CA 1
ATOM 790 C C . ALA A 1 102 ? -20.145 13.341 8.568 1.00 95.94 102 ALA A C 1
ATOM 792 O O . ALA A 1 102 ? -19.420 14.003 7.814 1.00 95.94 102 ALA A O 1
ATOM 793 N N . ALA A 1 103 ? -19.675 12.382 9.359 1.00 93.62 103 ALA A N 1
ATOM 794 C CA . ALA A 1 103 ? -18.314 11.887 9.292 1.00 93.62 103 ALA A CA 1
ATOM 795 C C . ALA A 1 103 ? -18.105 11.106 7.989 1.00 93.62 103 ALA A C 1
ATOM 797 O O . ALA A 1 103 ? -19.023 10.467 7.473 1.00 93.62 103 ALA A O 1
ATOM 798 N N . ASP A 1 104 ? -16.885 11.157 7.461 1.00 91.94 104 ASP A N 1
ATOM 799 C CA . ASP A 1 104 ? -16.509 10.331 6.321 1.00 91.94 104 ASP A CA 1
ATOM 800 C C . ASP A 1 104 ? -16.361 8.870 6.769 1.00 91.94 104 ASP A C 1
ATOM 802 O O . ASP A 1 104 ? -15.534 8.551 7.624 1.00 91.94 104 ASP A O 1
ATOM 806 N N . VAL A 1 105 ? -17.192 8.001 6.195 1.00 92.81 105 VAL A N 1
ATOM 807 C CA . VAL A 1 105 ? -17.251 6.55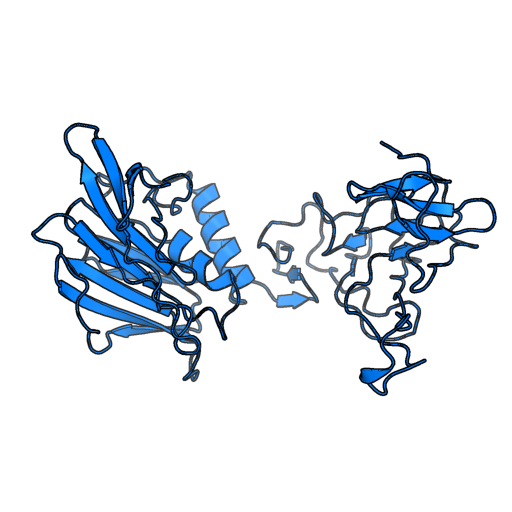8 6.471 1.00 92.81 105 VAL A CA 1
ATOM 808 C C . VAL A 1 105 ? -16.846 5.721 5.253 1.00 92.81 105 VAL A C 1
ATOM 810 O O . VAL A 1 105 ? -17.110 4.518 5.199 1.00 92.81 105 VAL A O 1
ATOM 813 N N . SER A 1 106 ? -16.202 6.334 4.251 1.00 93.00 106 SER A N 1
ATOM 814 C CA . SER A 1 106 ? -15.771 5.622 3.043 1.00 93.00 106 SER A CA 1
ATOM 815 C C . SER A 1 106 ? -14.642 4.621 3.315 1.00 93.00 106 SER A C 1
ATOM 817 O O . SER A 1 106 ? -14.460 3.676 2.551 1.00 93.00 106 SER A O 1
ATOM 819 N N . ASN A 1 107 ? -13.880 4.820 4.395 1.00 92.44 107 ASN A N 1
ATOM 820 C CA . ASN A 1 107 ? -12.798 3.934 4.815 1.00 92.44 107 ASN A CA 1
ATOM 821 C C . ASN A 1 107 ? -13.263 3.005 5.931 1.00 92.44 107 ASN A C 1
ATOM 823 O O . ASN A 1 107 ? -13.737 3.454 6.974 1.00 92.44 107 ASN A O 1
ATOM 827 N N . ASN A 1 108 ? -13.075 1.705 5.718 1.00 95.56 108 ASN A N 1
ATOM 828 C CA . ASN A 1 108 ? -13.509 0.670 6.643 1.00 95.56 108 ASN A CA 1
ATOM 829 C C . ASN A 1 108 ? -12.402 -0.357 6.873 1.00 95.56 108 ASN A C 1
ATOM 831 O O . ASN A 1 108 ? -11.537 -0.569 6.018 1.00 95.56 108 ASN A O 1
ATOM 835 N N . THR A 1 109 ? -12.445 -1.009 8.030 1.00 97.62 109 THR A N 1
ATOM 836 C CA . THR A 1 109 ? -11.634 -2.195 8.288 1.00 97.62 109 THR A CA 1
ATOM 837 C C . THR A 1 109 ? -12.189 -3.388 7.509 1.00 97.62 109 THR A C 1
ATOM 839 O O . THR A 1 109 ? -13.341 -3.386 7.075 1.00 97.62 109 THR A O 1
ATOM 842 N N . MET A 1 110 ? -11.413 -4.464 7.391 1.00 97.12 110 MET A N 1
ATOM 843 C CA . MET A 1 110 ? -11.884 -5.726 6.814 1.00 97.12 110 MET A CA 1
ATOM 844 C C . MET A 1 110 ? -13.042 -6.348 7.622 1.00 97.12 110 MET A C 1
ATOM 846 O O . MET A 1 110 ? -13.794 -7.174 7.113 1.00 97.12 110 MET A O 1
ATOM 850 N N . GLY A 1 111 ? -13.209 -5.934 8.884 1.00 96.56 111 GLY A N 1
ATOM 851 C CA . GLY A 1 111 ? -14.357 -6.287 9.717 1.00 96.56 111 GLY A CA 1
ATOM 852 C C . GLY A 1 111 ? -15.617 -5.472 9.435 1.00 96.56 111 GLY A C 1
ATOM 853 O O . GLY A 1 111 ? -16.654 -5.793 9.998 1.00 96.56 111 GLY A O 1
ATOM 854 N N . GLY A 1 112 ? -15.543 -4.441 8.589 1.00 96.38 112 GLY A N 1
ATOM 855 C CA . GLY A 1 112 ? -16.655 -3.536 8.293 1.00 96.38 112 GLY A CA 1
ATOM 856 C C . GLY A 1 112 ? -16.816 -2.386 9.286 1.00 96.38 112 GLY A C 1
ATOM 857 O O . GLY A 1 112 ? -17.865 -1.749 9.303 1.00 96.38 112 GLY A O 1
ATOM 858 N N . LEU A 1 113 ? -15.817 -2.128 10.136 1.00 96.75 113 LEU A N 1
ATOM 859 C CA . LEU A 1 113 ? -15.853 -1.019 11.091 1.00 96.75 113 LEU A CA 1
ATOM 860 C C . LEU A 1 113 ? -15.396 0.270 10.407 1.00 96.75 113 LEU A C 1
ATOM 862 O O . LEU A 1 113 ? -14.376 0.272 9.715 1.00 96.75 113 LEU A O 1
ATOM 866 N N . HIS A 1 114 ? -16.101 1.374 10.645 1.00 95.62 114 HIS A N 1
ATOM 867 C CA . HIS A 1 114 ? -15.718 2.678 10.107 1.00 95.62 114 HIS A CA 1
ATOM 868 C C . HIS A 1 114 ? -14.389 3.157 10.695 1.00 95.62 114 HIS A C 1
ATOM 870 O O . HIS A 1 114 ? -14.186 3.131 11.909 1.00 95.62 114 HIS A O 1
ATOM 876 N N . MET A 1 115 ? -13.496 3.638 9.833 1.00 94.56 115 MET A N 1
ATOM 877 C CA . MET A 1 115 ? -12.223 4.245 10.217 1.00 94.56 115 MET A CA 1
ATOM 878 C C . MET A 1 115 ? -12.343 5.769 10.138 1.00 94.56 115 MET A C 1
ATOM 880 O O . MET A 1 115 ? -12.021 6.381 9.120 1.00 94.56 115 MET A O 1
ATOM 884 N N . LEU A 1 116 ? -12.816 6.387 11.221 1.00 92.69 116 LEU A N 1
ATOM 885 C CA . LEU A 1 116 ? -12.996 7.836 11.306 1.00 92.69 116 LEU A CA 1
ATOM 886 C C . LEU A 1 116 ? -11.628 8.517 11.474 1.00 92.69 116 LEU A C 1
ATOM 888 O O . LEU A 1 116 ? -10.790 8.068 12.257 1.00 92.69 116 LEU A O 1
ATOM 892 N N . GLY A 1 117 ? -11.366 9.601 10.744 1.00 83.94 117 GLY A N 1
ATOM 893 C CA . GLY A 1 117 ? -10.031 10.209 10.696 1.00 83.94 117 GLY A CA 1
ATOM 894 C C . GLY A 1 117 ? -9.559 10.794 12.037 1.00 83.94 117 GLY A C 1
ATOM 895 O O . GLY A 1 117 ? -10.194 11.694 12.582 1.00 83.94 117 GLY A O 1
ATOM 896 N N . ALA A 1 118 ? -8.395 10.369 12.538 1.00 72.25 118 ALA A N 1
ATOM 897 C CA . ALA A 1 118 ? -7.762 10.924 13.744 1.00 72.25 118 ALA A CA 1
ATOM 898 C C . ALA A 1 118 ? -6.550 11.806 13.388 1.00 72.25 118 ALA A C 1
ATOM 900 O O . ALA A 1 118 ? -5.426 11.605 13.844 1.00 72.25 118 ALA A O 1
ATOM 901 N N . GLY A 1 119 ? -6.765 12.778 12.502 1.00 68.94 119 GLY A N 1
ATOM 902 C CA . GLY A 1 119 ? -5.698 13.612 11.959 1.00 68.94 119 GLY A CA 1
ATOM 903 C C . GLY A 1 119 ? -4.827 12.907 10.922 1.00 68.94 119 GLY A C 1
ATOM 904 O O . GLY A 1 119 ? -5.352 12.202 10.071 1.00 68.94 119 GLY A O 1
ATOM 905 N N . CYS A 1 120 ? -3.514 13.166 10.922 1.00 63.31 120 CYS A N 1
ATOM 906 C CA . CYS A 1 120 ? -2.592 12.626 9.904 1.00 63.31 120 CYS A CA 1
ATOM 907 C C . CYS A 1 120 ? -1.991 11.265 10.284 1.00 63.31 120 CYS A C 1
ATOM 909 O O . CYS A 1 120 ? -1.317 10.659 9.454 1.00 63.31 120 CYS A O 1
ATOM 911 N N . SER A 1 121 ? -2.226 10.790 11.510 1.00 70.50 121 SER A N 1
ATOM 912 C CA . SER A 1 121 ? -1.455 9.679 12.076 1.00 70.50 121 SER A CA 1
ATOM 913 C C . SER A 1 121 ? -2.317 8.686 12.863 1.00 70.50 121 SER A C 1
ATOM 915 O O . SER A 1 121 ? -1.891 8.157 13.889 1.00 70.50 121 SER A O 1
ATOM 917 N N . GLY A 1 122 ? -3.552 8.434 12.411 1.00 82.81 122 GLY A N 1
ATOM 918 C CA . GLY A 1 122 ? -4.410 7.450 13.065 1.00 82.81 122 GLY A CA 1
ATOM 919 C C . GLY A 1 122 ? -5.866 7.397 12.610 1.00 82.81 122 GLY A C 1
ATOM 920 O O . GLY A 1 122 ? -6.296 8.107 11.697 1.00 82.81 122 GLY A O 1
ATOM 921 N N . SER A 1 123 ? -6.646 6.560 13.290 1.00 90.19 123 SER A N 1
ATOM 922 C CA . SER A 1 123 ? -8.091 6.419 13.097 1.00 90.19 123 SER A CA 1
ATOM 923 C C . SER A 1 123 ? -8.808 6.121 14.412 1.00 90.19 123 SER A C 1
ATOM 925 O O . SER A 1 123 ? -8.316 5.357 15.240 1.00 90.19 123 SER A O 1
ATOM 927 N N . VAL A 1 124 ? -9.996 6.697 14.577 1.00 94.38 124 VAL A N 1
ATOM 928 C CA . VAL A 1 124 ? -10.974 6.298 15.590 1.00 94.38 124 VAL A CA 1
ATOM 929 C C . VAL A 1 124 ? -11.883 5.247 14.959 1.00 94.38 124 VAL A C 1
ATOM 931 O O . VAL A 1 124 ? -12.527 5.511 13.946 1.00 94.38 124 VAL A O 1
ATOM 934 N N . ILE A 1 125 ? -11.928 4.059 15.551 1.00 96.50 125 ILE A N 1
ATOM 935 C CA . ILE A 1 125 ? -12.668 2.902 15.047 1.00 96.50 125 ILE A CA 1
ATOM 936 C C . ILE A 1 125 ? -13.724 2.532 16.092 1.00 96.50 125 ILE A C 1
ATOM 938 O O . ILE A 1 125 ? -13.387 1.946 17.124 1.00 96.50 125 ILE A O 1
ATOM 942 N N . PRO A 1 126 ? -14.996 2.907 15.891 1.00 95.81 126 PRO A N 1
ATOM 943 C CA . PRO A 1 126 ? -16.049 2.594 16.847 1.00 95.81 126 PRO A CA 1
ATOM 944 C C . PRO A 1 126 ? -16.362 1.094 16.846 1.00 95.81 126 PRO A C 1
ATOM 946 O O . PRO A 1 126 ? -16.763 0.558 15.820 1.00 95.81 126 PRO A O 1
ATOM 949 N N . LEU A 1 127 ? -16.228 0.430 17.997 1.00 95.75 127 LEU A N 1
ATOM 950 C CA . LEU A 1 127 ? -16.758 -0.925 18.223 1.00 95.75 127 LEU A CA 1
ATOM 951 C C . LEU A 1 127 ? -18.234 -0.882 18.636 1.00 95.75 127 LEU A C 1
ATOM 953 O O . LEU A 1 127 ? -18.967 -1.849 18.480 1.00 95.75 127 LEU A O 1
ATOM 957 N N . SER A 1 128 ? -18.670 0.241 19.204 1.00 91.94 128 SER A N 1
ATOM 958 C CA . SER A 1 128 ? -20.066 0.566 19.483 1.00 91.94 128 SER A CA 1
ATOM 959 C C . SER A 1 128 ? -20.206 2.080 19.651 1.00 91.94 128 SER A C 1
ATOM 961 O O . SER A 1 128 ? -19.226 2.818 19.571 1.00 91.94 128 SER A O 1
ATOM 963 N N . ALA A 1 129 ? -21.406 2.560 19.984 1.00 89.31 129 ALA A N 1
ATOM 964 C CA . ALA A 1 129 ? -21.588 3.955 20.377 1.00 89.31 129 ALA A CA 1
ATOM 965 C C . ALA A 1 129 ? -20.818 4.335 21.659 1.00 89.31 129 ALA A C 1
ATOM 967 O O . ALA A 1 129 ? -20.706 5.518 21.940 1.00 89.31 129 ALA A O 1
ATOM 968 N N . LYS A 1 130 ? -20.330 3.374 22.461 1.00 93.88 130 LYS A N 1
ATOM 969 C CA . LYS A 1 130 ? -19.635 3.637 23.736 1.00 93.88 130 LYS A CA 1
ATOM 970 C C . LYS A 1 130 ? -18.181 3.184 23.766 1.00 93.88 130 LYS A C 1
ATOM 972 O O . LYS A 1 130 ? -17.437 3.686 24.593 1.00 93.88 130 LYS A O 1
ATOM 977 N N . ASN A 1 131 ? -17.773 2.257 22.908 1.00 95.62 131 ASN A N 1
ATOM 978 C CA . ASN A 1 131 ? -16.419 1.713 22.919 1.00 95.62 131 ASN A CA 1
ATOM 979 C C . ASN A 1 131 ? -15.742 2.018 21.591 1.00 95.62 131 ASN A C 1
ATOM 981 O O . ASN A 1 131 ? -16.286 1.714 20.528 1.00 95.62 131 ASN A O 1
ATOM 985 N N . PHE A 1 132 ? -14.548 2.586 21.667 1.00 96.25 132 PHE A N 1
ATOM 986 C CA . PHE A 1 132 ? -13.760 3.002 20.521 1.00 96.25 132 PHE A CA 1
ATOM 987 C C . PHE A 1 132 ? -12.363 2.402 20.620 1.00 96.25 132 PHE A C 1
ATOM 989 O O . PHE A 1 132 ? -11.754 2.386 21.688 1.00 96.25 132 PHE A O 1
ATOM 996 N N . VAL A 1 133 ? -11.846 1.945 19.489 1.00 96.19 133 VAL A N 1
ATOM 997 C CA . VAL A 1 133 ? -10.431 1.646 19.299 1.00 96.19 133 VAL A CA 1
ATOM 998 C C . VAL A 1 133 ? -9.794 2.871 18.660 1.00 96.19 133 VAL A C 1
ATOM 1000 O O . VAL A 1 133 ? -10.154 3.251 17.548 1.00 96.19 133 VAL A O 1
ATOM 1003 N N . VAL A 1 134 ? -8.860 3.510 19.357 1.00 94.06 134 VAL A N 1
ATOM 1004 C CA . VAL A 1 134 ? -8.108 4.646 18.811 1.00 94.06 134 VAL A CA 1
ATOM 1005 C C . VAL A 1 134 ? -6.748 4.136 18.360 1.00 94.06 134 VAL A C 1
ATOM 1007 O O . VAL A 1 134 ? -5.874 3.857 19.176 1.00 94.06 134 VAL A O 1
ATOM 1010 N N . PHE A 1 135 ? -6.583 3.973 17.051 1.00 92.69 135 PHE A N 1
ATOM 1011 C CA . PHE A 1 135 ? -5.343 3.512 16.437 1.00 92.69 135 PHE A CA 1
ATOM 1012 C C . PHE A 1 135 ? -4.471 4.709 16.067 1.00 92.69 135 PHE A C 1
ATOM 1014 O O . PHE A 1 135 ? -4.908 5.560 15.295 1.00 92.69 135 PHE A O 1
ATOM 1021 N N . LEU A 1 136 ? -3.234 4.754 16.554 1.00 86.25 136 LEU A N 1
ATOM 1022 C CA . LEU A 1 136 ? -2.288 5.846 16.321 1.00 86.25 136 LEU A CA 1
ATOM 1023 C C . LEU A 1 136 ? -0.911 5.313 15.914 1.00 86.25 136 LEU A C 1
ATOM 1025 O O . LEU A 1 136 ? -0.479 4.261 16.377 1.00 86.25 136 LEU A O 1
ATOM 1029 N N . PHE A 1 137 ? -0.194 6.074 15.093 1.00 79.75 137 PHE A N 1
ATOM 1030 C CA . PHE A 1 137 ? 1.199 5.821 14.712 1.00 79.75 137 PHE A CA 1
ATOM 1031 C C . PHE A 1 137 ? 1.953 7.152 14.592 1.00 79.75 137 PHE A C 1
ATOM 1033 O O . PHE A 1 137 ? 1.334 8.190 14.393 1.00 79.75 137 PHE A O 1
ATOM 1040 N N . ASN A 1 138 ? 3.281 7.170 14.727 1.00 66.81 138 ASN A N 1
ATOM 1041 C CA . ASN A 1 138 ? 4.054 8.414 14.604 1.00 66.81 138 ASN A CA 1
ATOM 1042 C C . ASN A 1 138 ? 4.485 8.667 13.148 1.00 66.81 138 ASN A C 1
ATOM 1044 O O . ASN A 1 138 ? 5.541 8.204 12.727 1.00 66.81 138 ASN A O 1
ATOM 1048 N N . SER A 1 139 ? 3.690 9.426 12.384 1.00 56.31 139 SER A N 1
ATOM 1049 C CA . SER A 1 139 ? 3.868 9.629 10.932 1.00 56.31 139 SER A CA 1
ATOM 1050 C C . SER A 1 139 ? 5.201 10.254 10.490 1.00 56.31 139 SER A C 1
ATOM 1052 O O . SER A 1 139 ? 5.448 10.337 9.291 1.00 56.31 139 SER A O 1
ATOM 1054 N N . ARG A 1 140 ? 6.019 10.784 11.412 1.00 52.31 140 ARG A N 1
ATOM 1055 C CA . ARG A 1 140 ? 7.283 11.461 11.072 1.00 52.31 140 ARG A CA 1
ATOM 1056 C C . ARG A 1 140 ? 8.433 10.506 10.776 1.00 52.31 140 ARG A C 1
ATOM 1058 O O . ARG A 1 140 ? 9.264 10.839 9.940 1.00 52.31 140 ARG A O 1
ATOM 1065 N N . ASP A 1 141 ? 8.429 9.341 11.415 1.00 47.16 141 ASP A N 1
ATOM 1066 C CA . ASP A 1 141 ? 9.488 8.335 11.283 1.00 47.16 141 ASP A CA 1
ATOM 1067 C C . ASP A 1 141 ? 8.973 7.044 10.631 1.00 47.16 141 ASP A C 1
ATOM 1069 O O . ASP A 1 141 ? 9.750 6.262 10.091 1.00 47.16 141 ASP A O 1
ATOM 1073 N N . VAL A 1 142 ? 7.651 6.834 10.630 1.00 51.38 142 VAL A N 1
ATOM 1074 C CA . VAL A 1 142 ? 7.025 5.599 10.154 1.00 51.38 142 VAL A CA 1
ATOM 1075 C C . VAL A 1 142 ? 6.218 5.869 8.879 1.00 51.38 142 VAL A C 1
ATOM 1077 O O . VAL A 1 142 ? 5.333 6.725 8.848 1.00 51.38 142 VAL A O 1
ATOM 1080 N N . GLY A 1 143 ? 6.559 5.175 7.789 1.00 59.31 143 GLY A N 1
ATOM 1081 C CA . GLY A 1 143 ? 5.911 5.351 6.484 1.00 59.31 143 GLY A CA 1
ATOM 1082 C C . GLY A 1 143 ? 4.388 5.116 6.521 1.00 59.31 143 GLY A C 1
ATOM 1083 O O . GLY A 1 143 ? 3.854 4.590 7.496 1.00 59.31 143 GLY A O 1
ATOM 1084 N N . PRO A 1 144 ? 3.644 5.426 5.446 1.00 65.88 144 PRO A N 1
ATOM 1085 C CA . PRO A 1 144 ? 2.175 5.333 5.418 1.00 65.88 144 PRO A CA 1
ATOM 1086 C C . PRO A 1 144 ? 1.618 3.909 5.621 1.00 65.88 144 PRO A C 1
ATOM 1088 O O . PRO A 1 144 ? 0.410 3.718 5.706 1.00 65.88 144 PRO A O 1
ATOM 1091 N N . TYR A 1 145 ? 2.476 2.893 5.700 1.00 75.81 145 TYR A N 1
ATOM 1092 C CA . TYR A 1 145 ? 2.113 1.481 5.711 1.00 75.81 145 TYR A CA 1
ATOM 1093 C C . TYR A 1 145 ? 1.512 0.982 7.032 1.00 75.81 145 TYR A C 1
ATOM 1095 O O . TYR A 1 145 ? 0.788 -0.014 7.024 1.00 75.81 145 TYR A O 1
ATOM 1103 N N . TYR A 1 146 ? 1.749 1.666 8.153 1.00 80.31 146 TYR A N 1
ATOM 1104 C CA . TYR A 1 146 ? 1.315 1.210 9.482 1.00 80.31 146 TYR A CA 1
ATOM 1105 C C . TYR A 1 146 ? -0.212 1.263 9.643 1.00 80.31 146 TYR A C 1
ATOM 1107 O O . TYR A 1 146 ? -0.782 0.440 10.360 1.00 80.31 146 TYR A O 1
ATOM 1115 N N . ILE A 1 147 ? -0.901 2.129 8.886 1.00 84.94 147 ILE A N 1
ATOM 1116 C CA . ILE A 1 147 ? -2.373 2.157 8.829 1.00 84.94 147 ILE A CA 1
ATOM 1117 C C . ILE A 1 147 ? -2.973 0.817 8.376 1.00 84.94 147 ILE A C 1
ATOM 1119 O O . ILE A 1 147 ? -4.124 0.516 8.684 1.00 84.94 147 ILE A O 1
ATOM 1123 N N . ASN A 1 148 ? -2.208 -0.025 7.671 1.00 89.25 148 ASN A N 1
ATOM 1124 C CA . ASN A 1 148 ? -2.704 -1.323 7.230 1.00 89.25 148 ASN A CA 1
ATOM 1125 C C . ASN A 1 148 ? -2.930 -2.293 8.397 1.00 89.25 148 ASN A C 1
ATOM 1127 O O . ASN A 1 148 ? -3.776 -3.168 8.261 1.00 89.25 148 ASN A O 1
ATOM 1131 N N . ILE A 1 149 ? -2.287 -2.107 9.561 1.00 93.38 149 ILE A N 1
ATOM 1132 C CA . ILE A 1 149 ? -2.674 -2.853 10.773 1.00 93.38 149 ILE A CA 1
ATOM 1133 C C . ILE A 1 149 ? -4.097 -2.472 11.184 1.00 93.38 149 ILE A C 1
ATOM 1135 O O . ILE A 1 149 ? -4.913 -3.357 11.434 1.00 93.38 149 ILE A O 1
ATOM 1139 N N . ALA A 1 150 ? -4.435 -1.179 11.178 1.00 94.56 150 ALA A N 1
ATOM 1140 C CA . ALA A 1 150 ? -5.777 -0.717 11.527 1.00 94.56 150 ALA A CA 1
ATOM 1141 C C . ALA A 1 150 ? -6.854 -1.316 10.610 1.00 94.56 150 ALA A C 1
ATOM 1143 O O . ALA A 1 150 ? -7.911 -1.731 11.078 1.00 94.56 150 ALA A O 1
ATOM 1144 N N . LYS A 1 151 ? -6.554 -1.459 9.311 1.00 95.44 151 LYS A N 1
ATOM 1145 C CA . LYS A 1 151 ? -7.456 -2.110 8.347 1.00 95.44 151 LYS A CA 1
ATOM 1146 C C . LYS A 1 151 ? -7.763 -3.569 8.689 1.00 95.44 151 LYS A C 1
ATOM 1148 O O . LYS A 1 151 ? -8.801 -4.070 8.276 1.00 95.44 151 LYS A O 1
ATOM 1153 N N . THR A 1 152 ? -6.909 -4.247 9.452 1.00 97.56 152 THR A N 1
ATOM 1154 C CA . THR A 1 152 ? -7.146 -5.635 9.881 1.00 97.56 152 THR A CA 1
ATOM 1155 C C . THR A 1 152 ? -7.995 -5.747 11.150 1.00 97.56 152 THR A C 1
ATOM 1157 O O . THR A 1 152 ? -8.248 -6.860 11.610 1.00 97.56 152 THR A O 1
ATOM 1160 N N . ILE A 1 153 ? -8.430 -4.626 11.740 1.00 97.75 153 ILE A N 1
ATOM 1161 C CA . ILE A 1 153 ? -9.234 -4.651 12.963 1.00 97.75 153 ILE A CA 1
ATOM 1162 C C . ILE A 1 153 ? -10.619 -5.235 12.674 1.00 97.75 153 ILE A C 1
ATOM 1164 O O . ILE A 1 153 ? -11.318 -4.823 11.749 1.00 97.75 153 ILE A O 1
ATOM 1168 N N . THR A 1 154 ? -11.038 -6.182 13.500 1.00 97.56 154 THR A N 1
ATOM 1169 C CA . THR A 1 154 ? -12.377 -6.781 13.468 1.00 97.56 154 THR A CA 1
ATOM 1170 C C . THR A 1 154 ? -12.970 -6.740 14.866 1.00 97.56 154 THR A C 1
ATOM 1172 O O . THR A 1 154 ? -12.241 -6.869 15.851 1.00 97.56 154 THR A O 1
ATOM 1175 N N . ALA A 1 155 ? -14.283 -6.561 14.964 1.00 96.62 155 ALA A N 1
ATOM 1176 C CA . ALA A 1 155 ? -14.979 -6.766 16.223 1.00 96.62 155 ALA A CA 1
ATOM 1177 C C . ALA A 1 155 ? -15.155 -8.266 16.480 1.00 96.62 155 ALA A C 1
ATOM 1179 O O . ALA A 1 155 ? -15.327 -9.046 15.543 1.00 96.62 155 ALA A O 1
ATOM 1180 N N . THR A 1 156 ? -15.121 -8.676 17.746 1.00 93.62 156 THR A N 1
ATOM 1181 C CA . THR A 1 156 ? -15.463 -10.055 18.128 1.00 93.62 156 THR A CA 1
ATOM 1182 C C . THR A 1 156 ? -16.973 -10.267 18.224 1.00 93.62 156 THR A C 1
ATOM 1184 O O . THR A 1 156 ? -17.432 -11.403 18.126 1.00 93.62 156 THR A O 1
ATOM 1187 N N . ASP A 1 157 ? -17.743 -9.189 18.395 1.00 91.50 157 ASP A N 1
ATOM 1188 C CA . ASP A 1 157 ? -19.200 -9.199 18.305 1.00 91.50 157 ASP A CA 1
ATOM 1189 C C . ASP A 1 157 ? -19.626 -9.083 16.827 1.00 91.50 157 ASP A C 1
ATOM 1191 O O . ASP A 1 157 ? -19.396 -8.047 16.202 1.00 91.50 157 ASP A O 1
ATOM 1195 N N . PRO A 1 158 ? -20.251 -10.110 16.231 1.00 86.44 158 PRO A N 1
ATOM 1196 C CA . PRO A 1 158 ? -20.663 -10.061 14.830 1.00 86.44 158 PRO A CA 1
ATOM 1197 C C . PRO A 1 158 ? -21.824 -9.087 14.567 1.00 86.44 158 PRO A C 1
ATOM 1199 O O . PRO A 1 158 ? -22.142 -8.832 13.411 1.00 86.44 158 PRO A O 1
ATOM 1202 N N . SER A 1 159 ? -22.481 -8.552 15.602 1.00 88.25 159 SER A N 1
ATOM 1203 C CA . SER A 1 159 ? -23.609 -7.626 15.443 1.00 88.25 159 SER A CA 1
ATOM 1204 C C . SER A 1 159 ? -23.194 -6.176 15.185 1.00 88.25 159 SER A C 1
ATOM 1206 O O . SER A 1 159 ? -24.028 -5.375 14.762 1.00 88.25 159 SER A O 1
ATOM 1208 N N . VAL A 1 160 ? -21.923 -5.822 15.418 1.00 83.94 160 VAL A N 1
ATOM 1209 C CA . VAL A 1 160 ? -21.478 -4.419 15.356 1.00 83.94 160 VAL A CA 1
ATOM 1210 C C . VAL A 1 160 ? -20.920 -4.002 13.997 1.00 83.94 160 VAL A C 1
ATOM 1212 O O . VAL A 1 160 ? -20.743 -2.809 13.760 1.00 83.94 160 VAL A O 1
ATOM 1215 N N . ALA A 1 161 ? -20.635 -4.952 13.101 1.00 85.62 161 ALA A N 1
ATOM 1216 C CA . ALA A 1 161 ? -20.064 -4.658 11.792 1.00 85.62 161 ALA A CA 1
ATOM 1217 C C . ALA A 1 161 ? -20.373 -5.743 10.753 1.00 85.62 161 ALA A C 1
ATOM 1219 O O . ALA A 1 161 ? -20.700 -6.878 11.089 1.00 85.62 161 ALA A O 1
ATOM 1220 N N . THR A 1 162 ? -20.263 -5.381 9.473 1.00 92.88 162 THR A N 1
ATOM 1221 C CA . THR A 1 162 ? -20.467 -6.299 8.342 1.00 92.88 162 THR A CA 1
ATOM 1222 C C . THR A 1 162 ? -19.120 -6.583 7.675 1.00 92.88 162 THR A C 1
ATOM 1224 O O . THR A 1 162 ? -18.654 -5.750 6.896 1.00 92.88 162 THR A O 1
ATOM 1227 N N . PRO A 1 163 ? -18.462 -7.715 7.979 1.00 95.62 163 PRO A N 1
ATOM 1228 C CA . PRO A 1 163 ? -17.148 -8.013 7.427 1.00 95.62 163 PRO A CA 1
ATOM 1229 C C . PRO A 1 163 ? -17.202 -8.212 5.913 1.00 95.62 163 PRO A C 1
ATOM 1231 O O . PRO A 1 163 ? -18.191 -8.710 5.368 1.00 95.62 163 PRO A O 1
ATOM 1234 N N . VAL A 1 164 ? -16.102 -7.872 5.240 1.00 96.69 164 VAL A N 1
ATOM 1235 C CA . VAL A 1 164 ? -15.922 -8.199 3.820 1.00 96.69 164 VAL A CA 1
ATOM 1236 C C . VAL A 1 164 ? -15.735 -9.707 3.626 1.00 96.69 164 VAL A C 1
ATOM 1238 O O . VAL A 1 164 ? -15.580 -10.466 4.593 1.00 96.69 164 VAL A O 1
ATOM 1241 N N . SER A 1 165 ? -15.733 -10.163 2.370 1.00 96.94 165 SER A N 1
ATOM 1242 C CA . SER A 1 165 ? -15.547 -11.580 2.049 1.00 96.94 165 SER A CA 1
ATOM 1243 C C . SER A 1 165 ? -14.254 -12.144 2.657 1.00 96.94 165 SER A C 1
ATOM 1245 O O . SER A 1 165 ? -13.263 -11.434 2.833 1.00 96.94 165 SER A O 1
ATOM 1247 N N . THR A 1 166 ? -14.220 -13.445 2.960 1.00 95.62 166 THR A N 1
ATOM 1248 C CA . THR A 1 166 ? -13.015 -14.093 3.512 1.00 95.62 166 THR A CA 1
ATOM 1249 C C . THR A 1 166 ? -11.786 -13.881 2.623 1.00 95.62 166 THR A C 1
ATOM 1251 O O . THR A 1 166 ? -10.691 -13.671 3.137 1.00 95.62 166 THR A O 1
ATOM 1254 N N . ASN A 1 167 ? -11.967 -13.864 1.299 1.00 93.69 167 ASN A N 1
ATOM 1255 C CA . ASN A 1 167 ? -10.884 -13.608 0.350 1.00 93.69 167 ASN A CA 1
ATOM 1256 C C . ASN A 1 167 ? -10.346 -12.174 0.463 1.00 93.69 167 ASN A C 1
ATOM 1258 O O . ASN A 1 167 ? -9.133 -11.982 0.483 1.00 93.69 167 ASN A O 1
ATOM 1262 N N . GLU A 1 168 ? -11.221 -11.175 0.604 1.00 94.62 168 GLU A N 1
ATOM 1263 C CA . GLU A 1 168 ? -10.813 -9.779 0.819 1.00 94.62 168 GLU A CA 1
ATOM 1264 C C . GLU A 1 168 ? -10.135 -9.571 2.181 1.00 94.62 168 GLU A C 1
ATOM 1266 O O . GLU A 1 168 ? -9.191 -8.786 2.293 1.00 94.62 168 GLU A O 1
ATOM 1271 N N . GLN A 1 169 ? -10.554 -10.303 3.219 1.00 96.12 169 GLN A N 1
ATOM 1272 C CA . GLN A 1 169 ? -9.862 -10.294 4.511 1.00 96.12 169 GLN A CA 1
ATOM 1273 C C . GLN A 1 169 ? -8.455 -10.892 4.390 1.00 96.12 169 GLN A C 1
ATOM 1275 O O . GLN A 1 169 ? -7.492 -10.280 4.850 1.00 96.12 169 GLN A O 1
ATOM 1280 N N . ILE A 1 170 ? -8.312 -12.044 3.721 1.00 92.88 170 ILE A N 1
ATOM 1281 C CA . ILE A 1 170 ? -7.003 -12.654 3.436 1.00 92.88 170 ILE A CA 1
ATOM 1282 C C . ILE A 1 170 ? -6.120 -11.667 2.669 1.00 92.88 170 ILE A C 1
ATOM 1284 O O . ILE A 1 170 ? -4.973 -11.459 3.056 1.00 92.88 170 ILE A O 1
ATOM 1288 N N . GLN A 1 171 ? -6.655 -11.006 1.640 1.00 90.25 171 GLN A N 1
ATOM 1289 C CA . GLN A 1 171 ? -5.919 -9.996 0.883 1.00 90.25 171 GLN A CA 1
ATOM 1290 C C . GLN A 1 171 ? -5.504 -8.813 1.766 1.00 90.25 171 GLN A C 1
ATOM 1292 O O . GLN A 1 171 ? -4.350 -8.403 1.730 1.00 90.25 171 GLN A O 1
ATOM 1297 N N . THR A 1 172 ? -6.389 -8.308 2.627 1.00 94.12 172 THR A N 1
ATOM 1298 C CA . THR A 1 172 ? -6.063 -7.207 3.550 1.00 94.12 172 THR A CA 1
ATOM 1299 C C . THR A 1 172 ? -4.918 -7.579 4.498 1.00 94.12 172 THR A C 1
ATOM 1301 O O . THR A 1 172 ? -3.989 -6.791 4.690 1.00 94.12 172 THR A O 1
ATOM 1304 N N . ILE A 1 173 ? -4.944 -8.794 5.058 1.00 94.75 173 ILE A N 1
ATOM 1305 C CA . ILE A 1 173 ? -3.887 -9.308 5.943 1.00 94.75 173 ILE A CA 1
ATOM 1306 C C . ILE A 1 173 ? -2.574 -9.486 5.172 1.00 94.75 173 ILE A C 1
ATOM 1308 O O . ILE A 1 173 ? -1.510 -9.120 5.680 1.00 94.75 173 ILE A O 1
ATOM 1312 N N . THR A 1 174 ? -2.639 -10.024 3.953 1.00 91.31 174 THR A N 1
ATOM 1313 C CA . THR A 1 174 ? -1.475 -10.198 3.080 1.00 91.31 174 THR A CA 1
ATOM 1314 C C . THR A 1 174 ? -0.852 -8.854 2.724 1.00 91.31 174 THR A C 1
ATOM 1316 O O . THR A 1 174 ? 0.345 -8.683 2.936 1.00 91.31 174 THR A O 1
ATOM 1319 N N . ASN A 1 175 ? -1.648 -7.869 2.300 1.00 90.06 175 ASN A N 1
ATOM 1320 C CA . ASN A 1 175 ? -1.176 -6.524 1.971 1.00 90.06 175 ASN A CA 1
ATOM 1321 C C . ASN A 1 175 ? -0.491 -5.869 3.177 1.00 90.06 175 ASN A C 1
ATOM 1323 O O . ASN A 1 175 ? 0.613 -5.343 3.049 1.00 90.06 175 ASN A O 1
ATOM 1327 N N . ALA A 1 176 ? -1.100 -5.948 4.367 1.00 92.25 176 ALA A N 1
ATOM 1328 C CA . ALA A 1 176 ? -0.481 -5.452 5.594 1.00 92.25 176 ALA A CA 1
ATOM 1329 C C . ALA A 1 176 ? 0.855 -6.158 5.881 1.00 92.25 176 ALA A C 1
ATOM 1331 O O . ALA A 1 176 ? 1.846 -5.505 6.196 1.00 92.25 176 ALA A O 1
ATOM 1332 N N . GLY A 1 177 ? 0.905 -7.485 5.738 1.00 92.56 177 GLY A N 1
ATOM 1333 C CA . GLY A 1 177 ? 2.124 -8.255 5.963 1.00 92.56 177 GLY A CA 1
ATOM 1334 C C . GLY A 1 177 ? 3.235 -7.953 4.962 1.00 92.56 177 GLY A C 1
ATOM 1335 O O . GLY A 1 177 ? 4.384 -7.825 5.370 1.00 92.56 177 GLY A O 1
ATOM 1336 N N . VAL A 1 178 ? 2.905 -7.789 3.684 1.00 90.12 178 VAL A N 1
ATOM 1337 C CA . VAL A 1 178 ? 3.845 -7.407 2.623 1.00 90.12 178 VAL A CA 1
ATOM 1338 C C . VAL A 1 178 ? 4.436 -6.025 2.906 1.00 90.12 178 VAL A C 1
ATOM 1340 O O . VAL A 1 178 ? 5.651 -5.877 3.009 1.00 90.12 178 VAL A O 1
ATOM 1343 N N . LEU A 1 179 ? 3.584 -5.022 3.134 1.00 86.44 179 LEU A N 1
ATOM 1344 C CA . LEU A 1 179 ? 4.014 -3.633 3.332 1.00 86.44 179 LEU A CA 1
ATOM 1345 C C . LEU A 1 179 ? 4.832 -3.422 4.614 1.00 86.44 179 LEU A C 1
ATOM 1347 O O . LEU A 1 179 ? 5.647 -2.506 4.685 1.00 86.44 179 LEU A O 1
ATOM 1351 N N . LEU A 1 180 ? 4.646 -4.286 5.614 1.00 86.44 180 LEU A N 1
ATOM 1352 C CA . LEU A 1 180 ? 5.422 -4.294 6.858 1.00 86.44 180 LEU A CA 1
ATOM 1353 C C . LEU A 1 180 ? 6.640 -5.235 6.806 1.00 86.44 180 LEU A C 1
ATOM 1355 O O . LEU A 1 180 ? 7.299 -5.437 7.824 1.00 86.44 180 LEU A O 1
ATOM 1359 N N . GLY A 1 181 ? 6.934 -5.844 5.649 1.00 85.88 181 GLY A N 1
ATOM 1360 C CA . GLY A 1 181 ? 8.066 -6.760 5.467 1.00 85.88 181 GLY A CA 1
ATOM 1361 C C . GLY A 1 181 ? 7.942 -8.090 6.222 1.00 85.88 181 GLY A C 1
ATOM 1362 O O . GLY A 1 181 ? 8.932 -8.787 6.418 1.00 85.88 181 GLY A O 1
ATOM 1363 N N . ALA A 1 182 ? 6.737 -8.446 6.664 1.00 90.12 182 ALA A N 1
ATOM 1364 C CA . ALA A 1 182 ? 6.435 -9.689 7.370 1.00 90.12 182 ALA A CA 1
ATOM 1365 C C . ALA A 1 182 ? 6.086 -10.856 6.431 1.00 90.12 182 ALA A C 1
ATOM 1367 O O . ALA A 1 182 ? 6.022 -12.003 6.878 1.00 90.12 182 ALA A O 1
ATOM 1368 N N . ILE A 1 183 ? 5.794 -10.566 5.159 1.00 91.75 183 ILE A N 1
ATOM 1369 C CA . ILE A 1 183 ? 5.485 -11.546 4.115 1.00 91.75 183 ILE A CA 1
ATOM 1370 C C . ILE A 1 183 ? 6.357 -11.254 2.894 1.00 91.75 183 ILE A C 1
ATOM 1372 O O . ILE A 1 183 ? 6.387 -10.132 2.395 1.00 91.75 183 ILE A O 1
ATOM 1376 N N . GLY A 1 184 ? 7.014 -12.301 2.396 1.00 91.81 184 GLY A N 1
ATOM 1377 C CA . GLY A 1 184 ? 7.870 -12.241 1.217 1.00 91.81 184 GLY A CA 1
ATOM 1378 C C . GLY A 1 184 ? 9.253 -11.646 1.483 1.00 91.81 184 GLY A C 1
ATOM 1379 O O . GLY A 1 184 ? 9.520 -11.016 2.503 1.00 91.81 184 GLY A O 1
ATOM 1380 N N . THR A 1 185 ? 10.160 -11.880 0.544 1.00 93.25 185 THR A N 1
ATOM 1381 C CA . THR A 1 185 ? 11.497 -11.288 0.507 1.00 93.25 185 THR A CA 1
ATOM 1382 C C . THR A 1 185 ? 11.471 -10.052 -0.383 1.00 93.25 185 THR A C 1
ATOM 1384 O O . THR A 1 185 ? 10.954 -10.105 -1.498 1.00 93.25 185 THR A O 1
ATOM 1387 N N . LYS A 1 186 ? 12.034 -8.936 0.095 1.00 90.50 186 LYS A N 1
ATOM 1388 C CA . LYS A 1 186 ? 12.091 -7.692 -0.679 1.00 90.50 186 LYS A CA 1
ATOM 1389 C C . LYS A 1 186 ? 13.074 -7.830 -1.849 1.00 90.50 186 LYS A C 1
ATOM 1391 O O . LYS A 1 186 ? 14.242 -8.151 -1.642 1.00 90.50 186 LYS A O 1
ATOM 1396 N N . VAL A 1 187 ? 12.606 -7.557 -3.063 1.00 91.69 187 VAL A N 1
ATOM 1397 C CA . VAL A 1 187 ? 13.383 -7.536 -4.310 1.00 91.69 187 VAL A CA 1
ATOM 1398 C C . VAL A 1 187 ? 13.109 -6.188 -4.976 1.00 91.69 187 VAL A C 1
ATOM 1400 O O . VAL A 1 187 ? 12.113 -6.034 -5.670 1.00 91.69 187 VAL A O 1
ATOM 1403 N N . GLY A 1 188 ? 13.952 -5.184 -4.706 1.00 88.88 188 GLY A N 1
ATOM 1404 C CA . GLY A 1 188 ? 13.698 -3.775 -5.066 1.00 88.88 188 GLY A CA 1
ATOM 1405 C C . GLY A 1 188 ? 12.395 -3.270 -4.457 1.00 88.88 188 GLY A C 1
ATOM 1406 O O . GLY A 1 188 ? 12.233 -3.363 -3.245 1.00 88.88 188 GLY A O 1
ATOM 1407 N N . GLU A 1 189 ? 11.470 -2.770 -5.276 1.00 87.69 189 GLU A N 1
ATOM 1408 C CA . GLU A 1 189 ? 10.151 -2.296 -4.817 1.00 87.69 189 GLU A CA 1
ATOM 1409 C C . GLU A 1 189 ? 9.081 -3.405 -4.702 1.00 87.69 189 GLU A C 1
ATOM 1411 O O . GLU A 1 189 ? 7.910 -3.119 -4.449 1.00 87.69 189 GLU A O 1
ATOM 1416 N N . TRP A 1 190 ? 9.460 -4.674 -4.890 1.00 91.81 190 TRP A N 1
ATOM 1417 C CA . TRP A 1 190 ? 8.557 -5.829 -4.827 1.00 91.81 190 TRP A CA 1
ATOM 1418 C C . TRP A 1 190 ? 8.830 -6.725 -3.627 1.00 91.81 190 TRP A C 1
ATOM 1420 O O . TRP A 1 190 ? 9.908 -6.700 -3.031 1.00 91.81 190 TRP A O 1
ATOM 1430 N N . TYR A 1 191 ? 7.860 -7.585 -3.331 1.00 93.12 191 TYR A N 1
ATOM 1431 C CA . TYR A 1 191 ? 7.9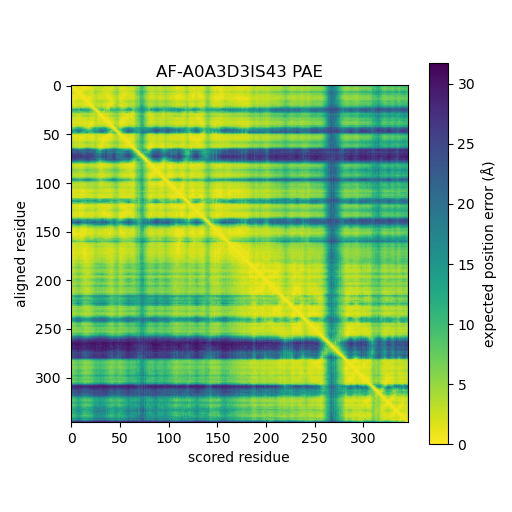58 -8.626 -2.317 1.00 93.12 191 TYR A CA 1
ATOM 1432 C C . TYR A 1 191 ? 7.636 -9.978 -2.944 1.00 93.12 191 TYR A C 1
ATOM 1434 O O . TYR A 1 191 ? 6.591 -10.149 -3.566 1.00 93.12 191 TYR A O 1
ATOM 1442 N N . VAL A 1 192 ? 8.539 -10.941 -2.789 1.00 95.12 192 VAL A N 1
ATOM 1443 C CA . VAL A 1 192 ? 8.464 -12.250 -3.448 1.00 95.12 192 VAL A CA 1
ATOM 1444 C C . VAL A 1 192 ? 8.245 -13.336 -2.400 1.00 95.12 192 VAL A C 1
ATOM 1446 O O . VAL A 1 192 ? 9.036 -13.470 -1.467 1.00 95.12 192 VAL A O 1
ATOM 1449 N N . THR A 1 193 ? 7.172 -14.111 -2.530 1.00 93.81 193 THR A N 1
ATOM 1450 C CA . THR A 1 193 ? 6.944 -15.349 -1.769 1.00 93.81 193 THR A CA 1
ATOM 1451 C C . THR A 1 193 ? 7.252 -16.563 -2.651 1.00 93.81 193 THR A C 1
ATOM 1453 O O . THR A 1 193 ? 7.688 -16.424 -3.790 1.00 93.81 193 THR A O 1
ATOM 1456 N N . SER A 1 194 ? 7.049 -17.781 -2.146 1.00 93.69 194 SER A N 1
ATOM 1457 C CA . SER A 1 194 ? 7.217 -18.998 -2.955 1.00 93.69 194 SER A CA 1
ATOM 1458 C C . SER A 1 194 ? 6.201 -19.123 -4.096 1.00 93.69 194 SER A C 1
ATOM 1460 O O . SER A 1 194 ? 6.427 -19.875 -5.038 1.00 93.69 194 SER A O 1
ATOM 1462 N N . ASP A 1 195 ? 5.070 -18.433 -3.983 1.00 93.75 195 ASP A N 1
ATOM 1463 C CA . ASP A 1 195 ? 3.867 -18.613 -4.796 1.00 93.75 195 ASP A CA 1
ATOM 1464 C C . ASP A 1 195 ? 3.391 -17.327 -5.490 1.00 93.75 195 ASP A C 1
ATOM 1466 O O . ASP A 1 195 ? 2.722 -17.414 -6.515 1.00 93.75 195 ASP A O 1
ATOM 1470 N N . HIS A 1 196 ? 3.776 -16.145 -4.999 1.00 94.19 196 HIS A N 1
ATOM 1471 C CA . HIS A 1 196 ? 3.329 -14.861 -5.533 1.00 94.19 196 HIS A CA 1
ATOM 1472 C C . HIS A 1 196 ? 4.442 -13.806 -5.545 1.00 94.19 196 HIS A C 1
ATOM 1474 O O . HIS A 1 196 ? 5.409 -13.855 -4.782 1.00 94.19 196 HIS A O 1
ATOM 1480 N N . VAL A 1 197 ? 4.265 -12.807 -6.406 1.00 95.12 197 VAL A N 1
ATOM 1481 C CA . VAL A 1 197 ? 5.000 -11.541 -6.357 1.00 95.12 197 VAL A CA 1
ATOM 1482 C C . VAL A 1 197 ? 4.001 -10.438 -6.051 1.00 95.12 197 VAL A C 1
ATOM 1484 O O . VAL A 1 197 ? 2.935 -10.390 -6.660 1.00 95.12 197 VAL A O 1
ATOM 1487 N N . TYR A 1 198 ? 4.353 -9.545 -5.135 1.00 92.00 198 TYR A N 1
ATOM 1488 C CA . TYR A 1 198 ? 3.539 -8.409 -4.726 1.00 92.00 198 TYR A CA 1
ATOM 1489 C C . TYR A 1 198 ? 4.259 -7.097 -5.038 1.00 92.00 198 TYR A C 1
ATOM 1491 O O . TYR A 1 198 ? 5.482 -7.003 -4.902 1.00 92.00 198 TYR A O 1
ATOM 1499 N N . ASN A 1 199 ? 3.511 -6.078 -5.456 1.00 88.19 199 ASN A N 1
ATOM 1500 C CA . ASN A 1 199 ? 4.044 -4.731 -5.661 1.00 88.19 199 ASN A CA 1
ATOM 1501 C C . ASN A 1 199 ? 4.188 -3.968 -4.324 1.00 88.19 199 ASN A C 1
ATOM 1503 O O . ASN A 1 199 ? 3.738 -4.425 -3.271 1.00 88.19 199 ASN A O 1
ATOM 1507 N N . GLY A 1 200 ? 4.748 -2.756 -4.370 1.00 80.50 200 GLY A N 1
ATOM 1508 C CA . GLY A 1 200 ? 4.891 -1.868 -3.207 1.00 80.50 200 GLY A CA 1
ATOM 1509 C C . GLY A 1 200 ? 3.580 -1.344 -2.594 1.00 80.50 200 GLY A C 1
ATOM 1510 O O . GLY A 1 200 ? 3.625 -0.525 -1.683 1.00 80.50 200 GLY A O 1
ATOM 1511 N N . ARG A 1 201 ? 2.411 -1.784 -3.082 1.00 80.56 201 ARG A N 1
ATOM 1512 C CA . ARG A 1 201 ? 1.076 -1.531 -2.502 1.00 80.56 201 ARG A CA 1
ATOM 1513 C C . ARG A 1 201 ? 0.475 -2.782 -1.850 1.00 80.56 201 ARG A C 1
ATOM 1515 O O . ARG A 1 201 ? -0.569 -2.690 -1.209 1.00 80.56 201 ARG A O 1
ATOM 1522 N N . GLY A 1 202 ? 1.148 -3.926 -1.974 1.00 83.50 202 GLY A N 1
ATOM 1523 C CA . GLY A 1 202 ? 0.671 -5.227 -1.516 1.00 83.50 202 GLY A CA 1
ATOM 1524 C C . GLY A 1 202 ? -0.160 -5.990 -2.548 1.00 83.50 202 GLY A C 1
ATOM 1525 O O . GLY A 1 202 ? -0.579 -7.100 -2.255 1.00 83.50 202 GLY A O 1
ATOM 1526 N N . ASP A 1 203 ? -0.385 -5.456 -3.751 1.00 86.19 203 ASP A N 1
ATOM 1527 C CA . ASP A 1 203 ? -1.195 -6.138 -4.764 1.00 86.19 203 ASP A CA 1
ATOM 1528 C C . ASP A 1 203 ? -0.394 -7.231 -5.476 1.00 86.19 203 ASP A C 1
ATOM 1530 O O . ASP A 1 203 ? 0.789 -7.051 -5.781 1.00 86.19 203 ASP A O 1
ATOM 1534 N N . VAL A 1 204 ? -1.057 -8.346 -5.794 1.00 90.50 204 VAL A N 1
ATOM 1535 C CA . VAL A 1 204 ? -0.468 -9.444 -6.571 1.00 90.50 204 VAL A CA 1
ATOM 1536 C C . VAL A 1 204 ? -0.128 -8.967 -7.986 1.00 90.50 204 VAL A C 1
ATOM 1538 O O . VAL A 1 204 ? -0.985 -8.474 -8.721 1.00 90.50 204 VAL A O 1
ATOM 1541 N N . VAL A 1 205 ? 1.119 -9.180 -8.400 1.00 92.12 205 VAL A N 1
ATOM 1542 C CA . VAL A 1 205 ? 1.587 -8.973 -9.772 1.00 92.12 205 VAL A CA 1
ATOM 1543 C C . VAL A 1 205 ? 1.223 -10.206 -10.598 1.00 92.12 205 VAL A C 1
ATOM 1545 O O . VAL A 1 205 ? 1.962 -11.189 -10.658 1.00 92.12 205 VAL A O 1
ATOM 1548 N N . VAL A 1 206 ? 0.040 -10.170 -11.209 1.00 90.25 206 VAL A N 1
ATOM 1549 C CA . VAL A 1 206 ? -0.500 -11.286 -11.998 1.00 90.25 206 VAL A CA 1
ATOM 1550 C C . VAL A 1 206 ? 0.454 -11.665 -13.135 1.00 90.25 206 VAL A C 1
ATOM 1552 O O . VAL A 1 206 ? 0.886 -10.810 -13.904 1.00 90.25 206 VAL A O 1
ATOM 1555 N N . GLY A 1 207 ? 0.752 -12.961 -13.251 1.00 89.69 207 GLY A N 1
ATOM 1556 C CA . GLY A 1 207 ? 1.615 -13.517 -14.299 1.00 89.69 207 GLY A CA 1
ATOM 1557 C C . GLY A 1 207 ? 3.108 -13.552 -13.958 1.00 89.69 207 GLY A C 1
ATOM 1558 O O . GLY A 1 207 ? 3.855 -14.223 -14.667 1.00 89.69 207 GLY A O 1
ATOM 1559 N N . ALA A 1 208 ? 3.538 -12.909 -12.867 1.00 95.69 208 ALA A N 1
ATOM 1560 C CA . ALA A 1 208 ? 4.924 -12.977 -12.417 1.00 95.69 208 ALA A CA 1
ATOM 1561 C C . ALA A 1 208 ? 5.282 -14.355 -11.869 1.00 95.69 208 ALA A C 1
ATOM 1563 O O . ALA A 1 208 ? 4.585 -14.880 -11.003 1.00 95.69 208 ALA A O 1
ATOM 1564 N N . ASN A 1 209 ? 6.399 -14.918 -12.342 1.00 97.31 209 ASN A N 1
ATOM 1565 C CA . ASN A 1 209 ? 6.957 -16.141 -11.771 1.00 97.31 209 ASN A CA 1
ATOM 1566 C C . ASN A 1 209 ? 7.864 -15.803 -10.570 1.00 97.31 209 ASN A C 1
ATOM 1568 O O . ASN A 1 209 ? 8.964 -15.284 -10.775 1.00 97.31 209 ASN A O 1
ATOM 1572 N N . PRO A 1 210 ? 7.465 -16.142 -9.329 1.00 97.12 210 PRO A N 1
ATOM 1573 C CA . PRO A 1 210 ? 8.226 -15.799 -8.128 1.00 97.12 210 PRO A CA 1
ATOM 1574 C C . PRO A 1 210 ? 9.602 -16.472 -8.072 1.00 97.12 210 PRO A C 1
ATOM 1576 O O . PRO A 1 210 ? 10.546 -15.902 -7.537 1.00 97.12 210 PRO A O 1
ATOM 1579 N N . SER A 1 211 ? 9.745 -17.668 -8.656 1.00 97.31 211 SER A N 1
ATOM 1580 C CA . SER A 1 211 ? 10.989 -18.449 -8.580 1.00 97.31 211 SER A CA 1
ATOM 1581 C C . SER A 1 211 ? 12.144 -17.854 -9.394 1.00 97.31 211 SER A C 1
ATOM 1583 O O . SER A 1 211 ? 13.308 -18.108 -9.090 1.00 97.31 211 SER A O 1
ATOM 1585 N N . THR A 1 212 ? 11.835 -17.054 -10.417 1.00 97.56 212 THR A N 1
ATOM 1586 C CA . THR A 1 212 ? 12.817 -16.432 -11.320 1.00 97.56 212 THR A CA 1
ATOM 1587 C C . THR A 1 212 ? 12.796 -14.904 -11.259 1.00 97.56 212 THR A C 1
ATOM 1589 O O . THR A 1 212 ? 13.559 -14.251 -11.986 1.00 97.56 212 THR A O 1
ATOM 1592 N N . PHE A 1 213 ? 11.945 -14.338 -10.395 1.00 97.50 213 PHE A N 1
ATOM 1593 C CA . PHE A 1 213 ? 11.763 -12.903 -10.231 1.00 97.50 213 PHE A CA 1
ATOM 1594 C C . PHE A 1 213 ? 13.021 -12.252 -9.659 1.00 97.50 213 PHE A C 1
ATOM 1596 O O . PHE A 1 213 ? 13.504 -12.605 -8.583 1.00 97.50 213 PHE A O 1
ATOM 1603 N N . ARG A 1 214 ? 13.559 -11.276 -10.383 1.00 95.44 214 ARG A N 1
ATOM 1604 C CA . ARG A 1 214 ? 14.791 -10.571 -10.025 1.00 95.44 214 ARG A CA 1
ATOM 1605 C C . ARG A 1 214 ? 14.768 -9.142 -10.539 1.00 95.44 214 ARG A C 1
ATOM 1607 O O . ARG A 1 214 ? 14.064 -8.827 -11.495 1.00 95.44 214 ARG A O 1
ATOM 1614 N N . LEU A 1 215 ? 15.592 -8.289 -9.942 1.00 93.25 215 LEU A N 1
ATOM 1615 C CA . LEU A 1 215 ? 15.758 -6.923 -10.426 1.00 93.25 215 LEU A CA 1
ATOM 1616 C C . LEU A 1 215 ? 16.489 -6.870 -11.760 1.00 93.25 215 LEU A C 1
ATOM 1618 O O . LEU A 1 215 ? 17.467 -7.583 -11.986 1.00 93.25 215 LEU A O 1
ATOM 1622 N N . ILE A 1 216 ? 16.064 -5.918 -12.584 1.00 90.44 216 ILE A N 1
ATOM 1623 C CA . ILE A 1 216 ? 16.911 -5.327 -13.612 1.00 90.44 216 ILE A CA 1
ATOM 1624 C C . ILE A 1 216 ? 17.718 -4.254 -12.880 1.00 90.44 216 ILE A C 1
ATOM 1626 O O . ILE A 1 216 ? 17.317 -3.100 -12.751 1.00 90.44 216 ILE A O 1
ATOM 1630 N N . SER A 1 217 ? 18.810 -4.707 -12.265 1.00 82.44 217 SER A N 1
ATOM 1631 C CA . SER A 1 217 ? 19.490 -4.003 -11.175 1.00 82.44 217 SER A CA 1
ATOM 1632 C C . SER A 1 217 ? 20.449 -2.909 -11.625 1.00 82.44 217 SER A C 1
ATOM 1634 O O . SER A 1 217 ? 21.084 -2.299 -10.772 1.00 82.44 217 SER A O 1
ATOM 1636 N N . THR A 1 218 ? 20.580 -2.656 -12.928 1.00 83.69 218 THR A N 1
ATOM 1637 C CA . THR A 1 218 ? 21.500 -1.647 -13.462 1.00 83.69 218 THR A CA 1
ATOM 1638 C C . THR A 1 218 ? 20.774 -0.686 -14.389 1.00 83.69 218 THR A C 1
ATOM 1640 O O . THR A 1 218 ? 20.046 -1.094 -15.294 1.00 83.69 218 THR A O 1
ATOM 1643 N N . TYR A 1 219 ? 20.958 0.607 -14.137 1.00 83.19 219 TYR A N 1
ATOM 1644 C CA . TYR A 1 219 ? 20.532 1.663 -15.043 1.00 83.19 219 TYR A CA 1
ATOM 1645 C C . TYR A 1 219 ? 21.537 1.843 -16.187 1.00 83.19 219 TYR A C 1
ATOM 1647 O O . TYR A 1 219 ? 22.666 1.354 -16.133 1.00 83.19 219 TYR A O 1
ATOM 1655 N N . SER A 1 220 ? 21.142 2.603 -17.209 1.00 81.25 220 SER A N 1
ATOM 1656 C CA . SER A 1 220 ? 21.964 2.922 -18.385 1.00 81.25 220 SER A CA 1
ATOM 1657 C C . SER A 1 220 ? 23.325 3.565 -18.077 1.00 81.25 220 SER A C 1
ATOM 1659 O O . SER A 1 220 ? 24.218 3.508 -18.915 1.00 81.25 220 SER A O 1
ATOM 1661 N N . ASP A 1 221 ? 23.497 4.184 -16.905 1.00 79.56 221 ASP A N 1
ATOM 1662 C CA . ASP A 1 221 ? 24.764 4.775 -16.444 1.00 79.56 221 ASP A CA 1
ATOM 1663 C C . ASP A 1 221 ? 25.607 3.821 -15.567 1.00 79.56 221 ASP A C 1
ATOM 1665 O O . ASP A 1 221 ? 26.616 4.232 -14.998 1.00 79.56 221 ASP A O 1
ATOM 1669 N N . GLY A 1 222 ? 25.200 2.553 -15.438 1.00 80.25 222 GLY A N 1
ATOM 1670 C CA . GLY A 1 222 ? 25.911 1.509 -14.690 1.00 80.25 222 GLY A CA 1
ATOM 1671 C C . GLY A 1 222 ? 25.624 1.474 -13.186 1.00 80.25 222 GLY A C 1
ATOM 1672 O O . GLY A 1 222 ? 26.191 0.658 -12.463 1.00 80.25 222 GLY A O 1
ATOM 1673 N N . THR A 1 223 ? 24.746 2.338 -12.691 1.00 81.25 223 THR A N 1
ATOM 1674 C CA . THR A 1 223 ? 24.404 2.406 -11.265 1.00 81.25 223 THR A CA 1
ATOM 1675 C C . THR A 1 223 ? 23.246 1.481 -10.885 1.00 81.25 223 THR A C 1
ATOM 1677 O O . THR A 1 223 ? 22.492 1.022 -11.742 1.00 81.25 223 THR A O 1
ATOM 1680 N N . ALA A 1 224 ? 23.083 1.216 -9.584 1.00 80.31 224 ALA A N 1
ATOM 1681 C CA . ALA A 1 224 ? 22.052 0.308 -9.088 1.00 80.31 224 ALA A CA 1
ATOM 1682 C C . ALA A 1 224 ? 20.625 0.855 -9.290 1.00 80.31 224 ALA A C 1
ATOM 1684 O O . ALA A 1 224 ? 20.350 2.012 -8.956 1.00 80.31 224 ALA A O 1
ATOM 1685 N N . GLY A 1 225 ? 19.721 0.000 -9.778 1.00 76.81 225 GLY A N 1
ATOM 1686 C CA . GLY A 1 225 ? 18.301 0.291 -9.964 1.00 76.81 225 GLY A CA 1
ATOM 1687 C C . GLY A 1 225 ? 17.364 -0.630 -9.189 1.00 76.81 225 GLY A C 1
ATOM 1688 O O . GLY A 1 225 ? 17.653 -1.809 -8.991 1.00 76.81 225 GLY A O 1
ATOM 1689 N N . THR A 1 226 ? 16.234 -0.074 -8.741 1.00 81.50 226 THR A N 1
ATOM 1690 C CA . THR A 1 226 ? 15.209 -0.778 -7.940 1.00 81.50 226 THR A CA 1
ATOM 1691 C C . THR A 1 226 ? 13.831 -0.798 -8.602 1.00 81.50 226 THR A C 1
ATOM 1693 O O . THR A 1 226 ? 12.946 -1.519 -8.154 1.00 81.50 226 THR A O 1
ATOM 1696 N N . SER A 1 227 ? 13.671 -0.038 -9.686 1.00 85.38 227 SER A N 1
ATOM 1697 C CA . SER A 1 227 ? 12.391 0.325 -10.301 1.00 85.38 227 SER A CA 1
ATOM 1698 C C . SER A 1 227 ? 11.845 -0.663 -11.330 1.00 85.38 227 SER A C 1
ATOM 1700 O O . SER A 1 227 ? 10.687 -0.532 -11.735 1.00 85.38 227 SER A O 1
ATOM 1702 N N . TYR A 1 228 ? 12.673 -1.607 -11.792 1.00 91.19 228 TYR A N 1
ATOM 1703 C CA . TYR A 1 228 ? 12.328 -2.582 -12.827 1.00 91.19 228 TYR A CA 1
ATOM 1704 C C . TYR A 1 228 ? 12.765 -3.991 -12.427 1.00 91.19 228 TYR A C 1
ATOM 1706 O O . TYR A 1 228 ? 13.830 -4.189 -11.836 1.00 91.19 228 TYR A O 1
ATOM 1714 N N . ALA A 1 229 ? 11.947 -4.977 -12.773 1.00 94.19 229 ALA A N 1
ATOM 1715 C CA . ALA A 1 229 ? 12.193 -6.381 -12.481 1.00 94.19 229 ALA A CA 1
ATOM 1716 C C . ALA A 1 229 ? 11.798 -7.267 -13.661 1.00 94.19 229 ALA A C 1
ATOM 1718 O O . ALA A 1 229 ? 11.081 -6.849 -14.565 1.00 94.19 229 ALA A O 1
ATOM 1719 N N . THR A 1 230 ? 12.268 -8.507 -13.652 1.00 96.00 230 THR A N 1
ATOM 1720 C CA . THR A 1 230 ? 11.930 -9.519 -14.647 1.00 96.00 230 THR A CA 1
ATOM 1721 C C . THR A 1 230 ? 11.857 -10.890 -13.998 1.00 96.00 230 THR A C 1
ATOM 1723 O O . THR A 1 230 ? 12.595 -11.188 -13.063 1.00 96.00 230 THR A O 1
ATOM 1726 N N . ASP A 1 231 ? 11.001 -11.748 -14.533 1.00 97.25 231 ASP A N 1
ATOM 1727 C CA . ASP A 1 231 ? 10.992 -13.183 -14.248 1.00 97.25 231 ASP A CA 1
ATOM 1728 C C . ASP A 1 231 ? 11.729 -13.999 -15.334 1.00 97.25 231 ASP A C 1
ATOM 1730 O O . ASP A 1 231 ? 11.704 -15.228 -15.335 1.00 97.25 231 ASP A O 1
ATOM 1734 N N . GLY A 1 232 ? 12.419 -13.324 -16.260 1.00 95.81 232 GLY A N 1
ATOM 1735 C CA . GLY A 1 232 ? 13.066 -13.911 -17.434 1.00 95.81 232 GLY A CA 1
ATOM 1736 C C . GLY A 1 232 ? 12.179 -14.006 -18.678 1.00 95.81 232 GLY A C 1
ATOM 1737 O O . GLY A 1 232 ? 12.720 -14.233 -19.755 1.00 95.81 232 GLY A O 1
ATOM 1738 N N . VAL A 1 233 ? 10.865 -13.800 -18.554 1.00 96.31 233 VAL A N 1
ATOM 1739 C CA . VAL A 1 233 ? 9.908 -13.792 -19.677 1.00 96.31 233 VAL A CA 1
ATOM 1740 C C . VAL A 1 233 ? 9.285 -12.409 -19.851 1.00 96.31 233 VAL A C 1
ATOM 1742 O O . VAL A 1 233 ? 9.117 -11.937 -20.969 1.00 96.31 233 VAL A O 1
ATOM 1745 N N . HIS A 1 234 ? 8.992 -11.743 -18.741 1.00 95.94 234 HIS A N 1
ATOM 1746 C CA . HIS A 1 234 ? 8.308 -10.462 -18.689 1.00 95.94 234 HIS A CA 1
ATOM 1747 C C . HIS A 1 234 ? 9.176 -9.390 -18.036 1.00 95.94 234 HIS A C 1
ATOM 1749 O O . HIS A 1 234 ? 10.096 -9.697 -17.272 1.00 95.94 234 HIS A O 1
ATOM 1755 N N . VAL A 1 235 ? 8.838 -8.124 -18.282 1.00 95.19 235 VAL A N 1
ATOM 1756 C CA . VAL A 1 235 ? 9.398 -6.978 -17.560 1.00 95.19 235 VAL A CA 1
ATOM 1757 C C . VAL A 1 235 ? 8.302 -6.293 -16.758 1.00 95.19 235 VAL A C 1
ATOM 1759 O O . VAL A 1 235 ? 7.188 -6.095 -17.240 1.00 95.19 235 VAL A O 1
ATOM 1762 N N . TYR A 1 236 ? 8.639 -5.917 -15.530 1.00 94.25 236 TYR A N 1
ATOM 1763 C CA . TYR A 1 236 ? 7.752 -5.274 -14.577 1.00 94.25 236 TYR A CA 1
ATOM 1764 C C . TYR A 1 236 ? 8.311 -3.921 -14.153 1.00 94.25 236 TYR A C 1
ATOM 1766 O O . TYR A 1 236 ? 9.523 -3.774 -13.995 1.00 94.25 236 TYR A O 1
ATOM 1774 N N . SER A 1 237 ? 7.432 -2.950 -13.917 1.00 90.69 237 SER A N 1
ATOM 1775 C CA . SER A 1 237 ? 7.785 -1.621 -13.418 1.00 90.69 237 SER A CA 1
ATOM 1776 C C . SER A 1 237 ? 7.046 -1.293 -12.126 1.00 90.69 237 SER A C 1
ATOM 1778 O O . SER A 1 237 ? 5.834 -1.494 -12.010 1.00 90.69 237 SER A O 1
ATOM 1780 N N . ALA A 1 238 ? 7.789 -0.746 -11.165 1.00 85.19 238 ALA A N 1
ATOM 1781 C CA . ALA A 1 238 ? 7.256 -0.248 -9.901 1.00 85.19 238 ALA A CA 1
ATOM 1782 C C . ALA A 1 238 ? 6.467 1.067 -10.065 1.00 85.19 238 ALA A C 1
ATOM 1784 O O . ALA A 1 238 ? 5.692 1.439 -9.187 1.00 85.19 238 ALA A O 1
ATOM 1785 N N . TRP A 1 239 ? 6.636 1.749 -11.203 1.00 76.88 239 TRP A N 1
ATOM 1786 C CA . TRP A 1 239 ? 6.053 3.063 -11.494 1.00 76.88 239 TRP A CA 1
ATOM 1787 C C . TRP A 1 239 ? 4.789 3.004 -12.347 1.00 76.88 239 TRP A C 1
ATOM 1789 O O . TRP A 1 239 ? 4.177 4.038 -12.608 1.00 76.88 239 TRP A O 1
ATOM 1799 N N . SER A 1 240 ? 4.393 1.813 -12.802 1.00 72.69 240 SER A N 1
ATOM 1800 C CA . SER A 1 240 ? 3.238 1.694 -13.686 1.00 72.69 240 SER A CA 1
ATOM 1801 C C . SER A 1 240 ? 1.953 2.107 -12.975 1.00 72.69 240 SER A C 1
ATOM 1803 O O . SER A 1 240 ? 1.569 1.569 -11.936 1.00 72.69 240 SER A O 1
ATOM 1805 N N . VAL A 1 241 ? 1.250 3.057 -13.581 1.00 65.06 241 VAL A N 1
ATOM 1806 C CA . VAL A 1 241 ? -0.113 3.445 -13.212 1.00 65.06 241 VAL A CA 1
ATOM 1807 C C . VAL A 1 241 ? -1.092 2.445 -13.826 1.00 65.06 241 VAL A C 1
ATOM 1809 O O . VAL A 1 241 ? -1.586 2.639 -14.933 1.00 65.06 241 VAL A O 1
ATOM 1812 N N . GLY A 1 242 ? -1.328 1.338 -13.119 1.00 72.38 242 GLY A N 1
ATOM 1813 C CA . GLY A 1 242 ? -2.187 0.240 -13.567 1.00 72.38 242 GLY A CA 1
ATOM 1814 C C . GLY A 1 242 ? -1.535 -1.115 -13.312 1.00 72.38 242 GLY A C 1
ATOM 1815 O O . GLY A 1 242 ? -1.162 -1.418 -12.182 1.00 72.38 242 GLY A O 1
ATOM 1816 N N . THR A 1 243 ? -1.399 -1.929 -14.361 1.00 79.62 243 THR A N 1
ATOM 1817 C CA . THR A 1 243 ? -0.651 -3.192 -14.287 1.00 79.62 243 THR A CA 1
ATOM 1818 C C . THR A 1 243 ? 0.851 -2.927 -14.226 1.00 79.62 243 THR A C 1
ATOM 1820 O O . THR A 1 243 ? 1.353 -2.081 -14.959 1.00 79.62 243 THR A O 1
ATOM 1823 N N . SER A 1 244 ? 1.582 -3.659 -13.381 1.00 85.31 244 SER A N 1
ATOM 1824 C CA . SER A 1 244 ? 3.049 -3.585 -13.341 1.00 85.31 244 SER A CA 1
ATOM 1825 C C . SER A 1 244 ? 3.716 -4.173 -14.587 1.00 85.31 244 SER A C 1
ATOM 1827 O O . SER A 1 244 ? 4.895 -3.917 -14.794 1.00 85.31 244 SER A O 1
ATOM 1829 N N . LEU A 1 245 ? 3.007 -4.978 -15.386 1.00 92.44 245 LEU A N 1
ATOM 1830 C CA . LEU A 1 245 ? 3.547 -5.666 -16.561 1.00 92.44 245 LEU A CA 1
ATOM 1831 C C . LEU A 1 245 ? 3.731 -4.713 -17.752 1.00 92.44 245 LEU A C 1
ATOM 1833 O O . LEU A 1 245 ? 2.764 -4.130 -18.242 1.00 92.44 245 LEU A O 1
ATOM 1837 N N . LEU A 1 246 ? 4.949 -4.650 -18.294 1.00 91.94 246 LEU A N 1
ATOM 1838 C CA . LEU A 1 246 ? 5.249 -3.983 -19.561 1.00 91.94 246 LEU A CA 1
ATOM 1839 C C . LEU A 1 246 ? 5.043 -4.982 -20.703 1.00 91.94 246 LEU A C 1
ATOM 1841 O O . LEU A 1 246 ? 5.930 -5.767 -21.043 1.00 91.94 246 LEU A O 1
ATOM 1845 N N . SER A 1 247 ? 3.840 -4.980 -21.277 1.00 90.81 247 SER A N 1
ATOM 1846 C CA . SER A 1 247 ? 3.490 -5.888 -22.374 1.00 90.81 247 SER A CA 1
ATOM 1847 C C . SER A 1 247 ? 4.418 -5.692 -23.580 1.00 90.81 247 SER A C 1
ATOM 1849 O O . SER A 1 247 ? 4.664 -4.561 -23.997 1.00 90.81 247 SER A O 1
ATOM 1851 N N . GLY A 1 248 ? 4.935 -6.795 -24.129 1.00 91.31 248 GLY A N 1
ATOM 1852 C CA . GLY A 1 248 ? 5.822 -6.792 -25.298 1.00 91.31 248 GLY A CA 1
ATOM 1853 C C . GLY A 1 248 ? 7.283 -6.422 -25.023 1.00 91.31 248 GLY A C 1
ATOM 1854 O O . GLY A 1 248 ? 8.081 -6.458 -25.956 1.00 91.31 248 GLY A O 1
ATOM 1855 N N . ALA A 1 249 ? 7.646 -6.101 -23.777 1.00 94.81 249 ALA A N 1
ATOM 1856 C CA . ALA A 1 249 ? 9.031 -5.819 -23.417 1.00 94.81 249 ALA A CA 1
ATOM 1857 C C . ALA A 1 249 ? 9.916 -7.070 -23.513 1.00 94.81 249 ALA A C 1
ATOM 1859 O O . ALA A 1 249 ? 9.550 -8.140 -23.027 1.00 94.81 249 ALA A O 1
ATOM 1860 N N . ASP A 1 250 ? 11.105 -6.914 -24.088 1.00 96.31 250 ASP A N 1
ATOM 1861 C CA . ASP A 1 250 ? 12.140 -7.936 -24.167 1.00 96.31 250 ASP A CA 1
ATOM 1862 C C . ASP A 1 250 ? 13.058 -7.867 -22.934 1.00 96.31 250 ASP A C 1
ATOM 1864 O O . ASP A 1 250 ? 13.945 -7.008 -22.874 1.00 96.31 250 ASP A O 1
ATOM 1868 N N . PRO A 1 251 ? 12.921 -8.788 -21.960 1.00 95.06 251 PRO A N 1
ATOM 1869 C CA . PRO A 1 251 ? 13.726 -8.763 -20.742 1.00 95.06 251 PRO A CA 1
ATOM 1870 C C . PRO A 1 251 ? 15.227 -8.952 -20.987 1.00 95.06 251 PRO A C 1
ATOM 1872 O O . PRO A 1 251 ? 16.022 -8.591 -20.122 1.00 95.06 251 PRO A O 1
ATOM 1875 N N . ALA A 1 252 ? 15.638 -9.513 -22.131 1.00 94.38 252 ALA A N 1
ATOM 1876 C CA . ALA A 1 252 ? 17.049 -9.734 -22.440 1.00 94.38 252 ALA A CA 1
ATOM 1877 C C . ALA A 1 252 ? 17.763 -8.454 -22.897 1.00 94.38 252 ALA A C 1
ATOM 1879 O O . ALA A 1 252 ? 18.975 -8.339 -22.726 1.00 94.38 252 ALA A O 1
ATOM 1880 N N . THR A 1 253 ? 17.026 -7.506 -23.481 1.00 95.00 253 THR A N 1
ATOM 1881 C CA . THR A 1 253 ? 17.582 -6.243 -23.997 1.00 95.00 253 THR A CA 1
ATOM 1882 C C . THR A 1 253 ? 17.071 -5.011 -23.255 1.00 95.00 253 THR A C 1
ATOM 1884 O O . THR A 1 253 ? 17.467 -3.895 -23.586 1.00 95.00 253 THR A O 1
ATOM 1887 N N . PHE A 1 254 ? 16.224 -5.202 -22.241 1.00 94.81 254 PHE A N 1
ATOM 1888 C CA . PHE A 1 254 ? 15.648 -4.119 -21.459 1.00 94.81 254 PHE A CA 1
ATOM 1889 C C . PHE A 1 254 ? 16.701 -3.361 -20.645 1.00 94.81 254 PHE A C 1
ATOM 1891 O O . PHE A 1 254 ? 17.470 -3.940 -19.877 1.00 94.81 254 PHE A O 1
ATOM 1898 N N . VAL A 1 255 ? 16.671 -2.038 -20.759 1.00 91.00 255 VAL A N 1
ATOM 1899 C CA . VAL A 1 255 ? 17.531 -1.096 -20.051 1.00 91.00 255 VAL A CA 1
ATOM 1900 C C . VAL A 1 255 ? 16.670 0.025 -19.481 1.00 91.00 255 VAL A C 1
ATOM 1902 O O . VAL A 1 255 ? 16.007 0.767 -20.208 1.00 91.00 255 VAL A O 1
ATOM 1905 N N . ALA A 1 256 ? 16.715 0.185 -18.162 1.00 88.88 256 ALA A N 1
ATOM 1906 C CA . ALA A 1 256 ? 16.137 1.341 -17.494 1.00 88.88 256 ALA A CA 1
ATOM 1907 C C . ALA A 1 256 ? 17.054 2.560 -17.686 1.00 88.88 256 ALA A C 1
ATOM 1909 O O . ALA A 1 256 ? 18.252 2.503 -17.397 1.00 88.88 256 ALA A O 1
ATOM 1910 N N . ILE A 1 257 ? 16.501 3.663 -18.189 1.00 85.38 257 ILE A N 1
ATOM 1911 C CA . ILE A 1 257 ? 17.273 4.859 -18.530 1.00 85.38 257 ILE A CA 1
ATOM 1912 C C . ILE A 1 257 ? 17.245 5.808 -17.340 1.00 85.38 257 ILE A C 1
ATOM 1914 O O . ILE A 1 257 ? 16.185 6.282 -16.921 1.00 85.38 257 ILE A O 1
ATOM 1918 N N . ARG A 1 258 ? 18.424 6.109 -16.795 1.00 76.06 258 ARG A N 1
ATOM 1919 C CA . ARG A 1 258 ? 18.526 7.095 -15.724 1.00 76.06 258 ARG A CA 1
ATOM 1920 C C . ARG A 1 258 ? 18.529 8.505 -16.293 1.00 76.06 258 ARG A C 1
ATOM 1922 O O . ARG A 1 258 ? 19.374 8.852 -17.115 1.00 76.06 258 ARG A O 1
ATOM 1929 N N . GLN A 1 259 ? 17.619 9.329 -15.785 1.00 70.75 259 GLN A N 1
ATOM 1930 C CA . GLN A 1 259 ? 17.570 10.746 -16.101 1.00 70.75 259 GLN A CA 1
ATOM 1931 C C . GLN A 1 259 ? 18.548 11.513 -15.202 1.00 70.75 259 GLN A C 1
ATOM 1933 O O . GLN A 1 259 ? 18.500 11.413 -13.975 1.00 70.75 259 GLN A O 1
ATOM 1938 N N . GLN A 1 260 ? 19.459 12.266 -15.815 1.00 61.25 260 GLN A N 1
ATOM 1939 C CA . GLN A 1 260 ? 20.360 13.166 -15.098 1.00 61.25 260 GLN A CA 1
ATOM 1940 C C . GLN A 1 260 ? 19.779 14.581 -15.128 1.00 61.25 260 GLN A C 1
ATOM 1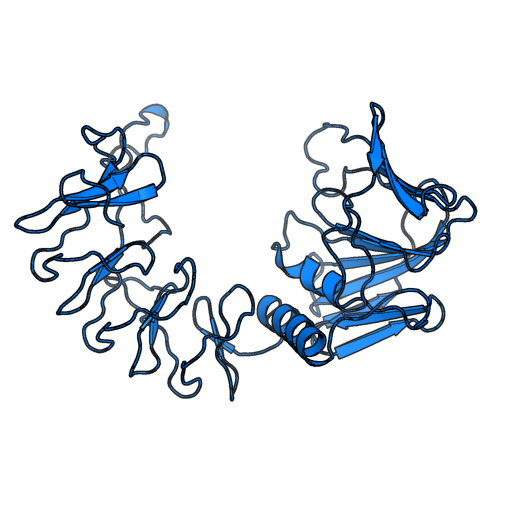942 O O . GLN A 1 260 ? 19.516 15.135 -16.198 1.00 61.25 260 GLN A O 1
ATOM 1947 N N . TYR A 1 261 ? 19.581 15.172 -13.951 1.00 57.88 261 TYR A N 1
ATOM 1948 C CA . TYR A 1 261 ? 19.074 16.534 -13.825 1.00 57.88 261 TYR A CA 1
ATOM 1949 C C . TYR A 1 261 ? 20.251 17.502 -13.741 1.00 57.88 261 TYR A C 1
ATOM 1951 O O . TYR A 1 261 ? 21.072 17.385 -12.841 1.00 57.88 261 TYR A O 1
ATOM 1959 N N . GLN A 1 262 ? 20.323 18.497 -14.622 1.00 50.47 262 GLN A N 1
ATOM 1960 C CA . GLN A 1 262 ? 21.175 19.675 -14.416 1.00 50.47 262 GLN A CA 1
ATOM 1961 C C . GLN A 1 262 ? 20.315 20.783 -13.809 1.00 50.47 262 GLN A C 1
ATOM 1963 O O . GLN A 1 262 ? 19.276 21.076 -14.379 1.00 50.47 262 GLN A O 1
ATOM 1968 N N . ILE A 1 263 ? 20.670 21.391 -12.671 1.00 49.38 263 ILE A N 1
ATOM 1969 C CA . ILE A 1 263 ? 19.851 22.476 -12.085 1.00 49.38 263 ILE A CA 1
ATOM 1970 C C . ILE A 1 263 ? 19.836 23.695 -13.031 1.00 49.38 263 ILE A C 1
ATOM 1972 O O . ILE A 1 263 ? 20.877 24.345 -13.177 1.00 49.38 263 ILE A O 1
ATOM 1976 N N . PRO A 1 264 ? 18.689 24.093 -13.613 1.00 49.12 264 PRO A N 1
ATOM 1977 C CA . PRO A 1 264 ? 18.550 25.313 -14.367 1.00 49.12 264 PRO A CA 1
ATOM 1978 C C . PRO A 1 264 ? 18.056 26.357 -13.357 1.00 49.12 264 PRO A C 1
ATOM 1980 O O . PRO A 1 264 ? 16.885 26.401 -12.998 1.00 49.12 264 PRO A O 1
ATOM 1983 N N . TYR A 1 265 ? 18.983 27.198 -12.896 1.00 44.81 265 TYR A N 1
ATOM 1984 C CA . TYR A 1 265 ? 18.712 28.471 -12.215 1.00 44.81 265 TYR A CA 1
ATOM 1985 C C . TYR A 1 265 ? 18.396 28.450 -10.699 1.00 44.81 265 TYR A C 1
ATOM 1987 O O . TYR A 1 265 ? 17.268 28.652 -10.262 1.00 44.81 265 TYR A O 1
ATOM 1995 N N . ALA A 1 266 ? 19.444 28.360 -9.870 1.00 43.75 266 ALA A N 1
ATOM 1996 C CA . ALA A 1 266 ? 19.427 28.874 -8.491 1.00 43.75 266 ALA A CA 1
ATOM 1997 C C . ALA A 1 266 ? 20.822 29.392 -8.081 1.00 43.75 266 ALA A C 1
ATOM 1999 O O . ALA A 1 266 ? 21.581 28.701 -7.398 1.00 43.75 266 ALA A O 1
ATOM 2000 N N . GLN A 1 267 ? 21.174 30.614 -8.509 1.00 46.94 267 GLN A N 1
ATOM 2001 C CA . GLN A 1 267 ? 22.474 31.258 -8.226 1.00 46.94 267 GLN A CA 1
ATOM 2002 C C . GLN A 1 267 ? 22.803 31.361 -6.722 1.00 46.94 267 GLN A C 1
ATOM 2004 O O . GLN A 1 267 ? 23.973 31.381 -6.357 1.00 46.94 267 GLN A O 1
ATOM 2009 N N . SER A 1 268 ? 21.796 31.371 -5.843 1.00 54.00 268 SER A N 1
ATOM 2010 C CA . SER A 1 268 ? 21.972 31.470 -4.386 1.00 54.00 268 SER A CA 1
ATOM 2011 C C . SER A 1 268 ? 22.421 30.172 -3.704 1.00 54.00 268 SER A C 1
ATOM 2013 O O . SER A 1 268 ? 22.811 30.213 -2.541 1.00 54.00 268 SER A O 1
ATOM 2015 N N . SER A 1 269 ? 22.373 29.027 -4.396 1.00 56.09 269 SER A N 1
ATOM 2016 C CA . SER A 1 269 ? 22.676 27.712 -3.805 1.00 56.09 269 SER A CA 1
ATOM 2017 C C . SER A 1 269 ? 24.156 27.313 -3.861 1.00 56.09 269 SER A C 1
ATOM 2019 O O . SER A 1 269 ? 24.554 26.379 -3.175 1.00 56.09 269 SER A O 1
ATOM 2021 N N . GLY A 1 270 ? 24.975 27.966 -4.698 1.00 55.50 270 GLY A N 1
ATOM 2022 C CA . GLY A 1 270 ? 26.371 27.564 -4.944 1.00 55.50 270 GLY A CA 1
ATOM 2023 C C . GLY A 1 270 ? 26.546 26.239 -5.712 1.00 55.50 270 GLY A C 1
ATOM 2024 O O . GLY A 1 270 ? 27.674 25.835 -5.977 1.00 55.50 270 GLY A O 1
ATOM 2025 N N . LEU A 1 271 ? 25.455 25.575 -6.114 1.00 51.53 271 LEU A N 1
ATOM 2026 C CA . LEU A 1 271 ? 25.447 24.264 -6.786 1.00 51.53 271 LEU A CA 1
ATOM 2027 C C . LEU A 1 271 ? 25.260 24.375 -8.315 1.00 51.53 271 LEU A C 1
ATOM 2029 O O . LEU A 1 271 ? 24.833 23.432 -8.979 1.00 51.53 271 LEU A O 1
ATOM 2033 N N . TYR A 1 272 ? 25.558 25.546 -8.884 1.00 50.09 272 TYR A N 1
ATOM 2034 C CA . TYR A 1 272 ? 25.379 25.847 -10.306 1.00 50.09 272 TYR A CA 1
ATOM 2035 C C . TYR A 1 272 ? 26.206 24.911 -11.203 1.00 50.09 272 TYR A C 1
ATOM 2037 O O . TYR A 1 272 ? 27.400 24.724 -10.978 1.00 50.09 272 TYR A O 1
ATOM 2045 N N . GLY A 1 273 ? 25.568 24.335 -12.229 1.00 51.16 273 GLY A N 1
ATOM 2046 C CA . GLY A 1 273 ? 26.215 23.429 -13.185 1.00 51.16 273 GLY A CA 1
ATOM 2047 C C . GLY A 1 273 ? 26.464 22.007 -12.669 1.00 51.16 273 GLY A C 1
ATOM 2048 O O . GLY A 1 273 ? 27.040 21.201 -13.396 1.00 51.16 273 GLY A O 1
ATOM 2049 N N . GLN A 1 274 ? 26.031 21.673 -11.448 1.00 50.03 274 GLN A N 1
ATOM 2050 C CA . GLN A 1 274 ? 26.125 20.308 -10.938 1.00 50.03 274 GLN A CA 1
ATOM 2051 C C . GLN A 1 274 ? 24.951 19.462 -11.445 1.00 50.03 274 GLN A C 1
ATOM 2053 O O . GLN A 1 274 ? 23.784 19.852 -11.335 1.00 50.03 274 GLN A O 1
ATOM 2058 N N . SER A 1 275 ? 25.272 18.297 -12.010 1.00 51.75 275 SER A N 1
ATOM 2059 C CA . SER A 1 275 ? 24.287 17.264 -12.319 1.00 51.75 275 SER A CA 1
ATOM 2060 C C . SER A 1 275 ? 23.899 16.544 -11.028 1.00 51.75 275 SER A C 1
ATOM 2062 O O . SER A 1 275 ? 24.758 15.980 -10.353 1.00 51.75 275 SER A O 1
ATOM 2064 N N . PHE A 1 276 ? 22.612 16.523 -10.698 1.00 53.12 276 PHE A N 1
ATOM 2065 C CA . PHE A 1 276 ? 22.068 15.687 -9.636 1.00 53.12 276 PHE A CA 1
ATOM 2066 C C . PHE A 1 276 ? 21.489 14.406 -10.233 1.00 53.12 276 PHE A C 1
ATOM 2068 O O . PHE A 1 276 ? 20.839 14.402 -11.282 1.00 53.12 276 PHE A O 1
ATOM 2075 N N . THR A 1 277 ? 21.724 13.302 -9.530 1.00 50.53 277 THR A N 1
ATOM 2076 C CA . THR A 1 277 ? 20.979 12.061 -9.740 1.00 50.53 277 THR A CA 1
ATOM 2077 C C . THR A 1 277 ? 19.634 12.242 -9.054 1.00 50.53 277 THR A C 1
ATOM 2079 O O . THR A 1 277 ? 19.600 12.320 -7.828 1.00 50.53 277 THR A O 1
ATOM 2082 N N . ALA A 1 278 ? 18.538 12.355 -9.804 1.00 51.56 278 ALA A N 1
ATOM 2083 C CA . ALA A 1 278 ? 17.227 12.228 -9.178 1.00 51.56 278 ALA A CA 1
ATOM 2084 C C . ALA A 1 278 ? 16.822 10.757 -9.094 1.00 51.56 278 ALA A C 1
ATOM 2086 O O . ALA A 1 278 ? 17.305 9.907 -9.845 1.00 51.56 278 ALA A O 1
ATOM 2087 N N . TYR A 1 279 ? 15.911 10.489 -8.167 1.00 51.03 279 TYR A N 1
ATOM 2088 C CA . TYR A 1 279 ? 15.365 9.168 -7.877 1.00 51.03 279 TYR A CA 1
ATOM 2089 C C . TYR A 1 279 ? 14.368 8.665 -8.941 1.00 51.03 279 TYR A C 1
ATOM 2091 O O . TYR A 1 279 ? 14.029 7.484 -8.942 1.00 51.03 279 TYR A O 1
ATOM 2099 N N . ASP A 1 280 ? 13.956 9.515 -9.886 1.00 55.62 280 ASP A N 1
ATOM 2100 C CA . ASP A 1 280 ? 12.860 9.229 -10.814 1.00 55.62 280 ASP A CA 1
ATOM 2101 C C . ASP A 1 280 ? 13.374 8.753 -12.181 1.00 55.62 280 ASP A C 1
ATOM 2103 O O . ASP A 1 280 ? 13.432 9.496 -13.161 1.00 55.62 280 ASP A O 1
ATOM 2107 N N . THR A 1 281 ? 13.751 7.477 -12.285 1.00 64.00 281 THR A N 1
ATOM 2108 C CA . THR A 1 281 ? 13.991 6.849 -13.596 1.00 64.00 281 THR A CA 1
ATOM 2109 C C . THR A 1 281 ? 12.657 6.542 -14.273 1.00 64.00 281 THR A C 1
ATOM 2111 O O . THR A 1 281 ? 12.111 5.444 -14.137 1.00 64.00 281 THR A O 1
ATOM 2114 N N . GLN A 1 282 ? 12.112 7.522 -14.989 1.00 79.50 282 GLN A N 1
ATOM 2115 C CA . GLN A 1 282 ? 10.814 7.387 -15.652 1.00 79.50 282 GLN A CA 1
ATOM 2116 C C . GLN A 1 282 ? 10.911 6.705 -17.020 1.00 79.50 282 GLN A C 1
ATOM 2118 O O . GLN A 1 282 ? 9.914 6.163 -17.488 1.00 79.50 282 GLN A O 1
ATOM 2123 N N . PHE A 1 283 ? 12.088 6.685 -17.647 1.00 86.06 283 PHE A N 1
ATOM 2124 C CA . PHE A 1 283 ? 12.276 6.111 -18.978 1.00 86.06 283 PHE A CA 1
ATOM 2125 C C . PHE A 1 283 ? 12.916 4.725 -18.947 1.00 86.06 283 PHE A C 1
ATOM 2127 O O . PHE A 1 283 ? 13.747 4.413 -18.094 1.00 86.06 283 PHE A O 1
ATOM 2134 N N . ALA A 1 284 ? 12.561 3.904 -19.926 1.00 90.88 284 ALA A N 1
ATOM 2135 C CA . ALA A 1 284 ? 13.225 2.641 -20.213 1.00 90.88 284 ALA A CA 1
ATOM 2136 C C . ALA A 1 284 ? 13.153 2.334 -21.708 1.00 90.88 284 ALA A C 1
ATOM 2138 O O . ALA A 1 284 ? 12.330 2.912 -22.418 1.00 90.88 284 ALA A O 1
ATOM 2139 N N . LYS A 1 285 ? 13.995 1.421 -22.187 1.00 93.56 285 LYS A N 1
ATOM 2140 C CA . LYS A 1 285 ? 13.936 0.918 -23.560 1.00 93.56 285 LYS A CA 1
ATOM 2141 C C . LYS A 1 285 ? 14.428 -0.515 -23.664 1.00 93.56 285 LYS A C 1
ATOM 2143 O O . LYS A 1 285 ? 15.162 -0.976 -22.801 1.00 93.56 285 LYS A O 1
ATOM 2148 N N . ASP A 1 286 ? 14.043 -1.197 -24.725 1.00 96.44 286 ASP A N 1
ATOM 2149 C CA . ASP A 1 286 ? 14.616 -2.469 -25.151 1.00 96.44 286 ASP A CA 1
ATOM 2150 C C . ASP A 1 286 ? 15.038 -2.341 -26.625 1.00 96.44 286 ASP A C 1
ATOM 2152 O O . ASP A 1 286 ? 15.169 -1.231 -27.145 1.00 96.44 286 ASP A O 1
ATOM 2156 N N . LYS A 1 287 ? 15.285 -3.451 -27.322 1.00 95.81 287 LYS A N 1
ATOM 2157 C CA . LYS A 1 287 ? 15.659 -3.412 -28.747 1.00 95.81 287 LYS A CA 1
ATOM 2158 C C . LYS A 1 287 ? 14.559 -2.908 -29.702 1.00 95.81 287 LYS A C 1
ATOM 2160 O O . LYS A 1 28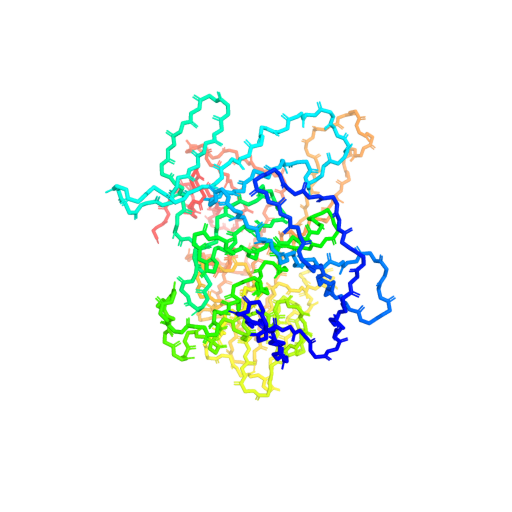7 ? 14.866 -2.644 -30.861 1.00 95.81 287 LYS A O 1
ATOM 2165 N N . SER A 1 288 ? 13.297 -2.856 -29.277 1.00 96.00 288 SER A N 1
ATOM 2166 C CA . SER A 1 288 ? 12.121 -2.610 -30.131 1.00 96.00 288 SER A CA 1
ATOM 2167 C C . SER A 1 288 ? 11.175 -1.521 -29.620 1.00 96.00 288 SER A C 1
ATOM 2169 O O . SER A 1 288 ? 10.375 -1.013 -30.398 1.00 96.00 288 SER A O 1
ATOM 2171 N N . HIS A 1 289 ? 11.269 -1.137 -28.351 1.00 95.81 289 HIS A N 1
ATOM 2172 C CA . HIS A 1 289 ? 10.336 -0.247 -27.680 1.00 95.81 289 HIS A CA 1
ATOM 2173 C C . HIS A 1 289 ? 11.046 0.718 -26.724 1.00 95.81 289 HIS A C 1
ATOM 2175 O O . HIS A 1 289 ? 12.112 0.427 -26.176 1.00 95.81 289 HIS A O 1
ATOM 2181 N N . ALA A 1 290 ? 10.402 1.857 -26.478 1.00 93.69 290 ALA A N 1
ATOM 2182 C CA . ALA A 1 290 ? 10.723 2.769 -25.388 1.00 93.69 290 ALA A CA 1
ATOM 2183 C C . ALA A 1 290 ? 9.476 3.002 -24.523 1.00 93.69 290 ALA A C 1
ATOM 2185 O O . ALA A 1 290 ? 8.347 2.952 -25.017 1.00 93.69 290 ALA A O 1
ATOM 2186 N N . TRP A 1 291 ? 9.674 3.261 -23.232 1.00 91.25 291 TRP A N 1
ATOM 2187 C CA . TRP A 1 291 ? 8.604 3.473 -22.257 1.00 91.25 291 TRP A CA 1
ATOM 2188 C C . TRP A 1 291 ? 8.835 4.723 -21.418 1.00 91.25 291 TRP A C 1
ATOM 2190 O O . TRP A 1 291 ? 9.976 5.068 -21.109 1.00 91.25 291 TRP A O 1
ATOM 2200 N N . TYR A 1 292 ? 7.732 5.332 -20.982 1.00 86.56 292 TYR A N 1
ATOM 2201 C CA . TYR A 1 292 ? 7.677 6.406 -19.994 1.00 86.56 292 TYR A CA 1
ATOM 2202 C C . TYR A 1 292 ? 6.700 6.034 -18.869 1.00 86.56 292 TYR A C 1
ATOM 2204 O O . TYR A 1 292 ? 5.533 5.744 -19.127 1.00 86.56 292 TYR A O 1
ATOM 2212 N N . GLN A 1 293 ? 7.172 5.993 -17.621 1.00 82.62 293 GLN A N 1
ATOM 2213 C CA . GLN A 1 293 ? 6.420 5.549 -16.435 1.00 82.62 293 GLN A CA 1
ATOM 2214 C C . GLN A 1 293 ? 5.732 4.181 -16.635 1.00 82.62 293 GLN A C 1
ATOM 2216 O O . GLN A 1 293 ? 4.588 3.961 -16.235 1.00 82.62 293 GLN A O 1
ATOM 2221 N N . GLY A 1 294 ? 6.423 3.263 -17.320 1.00 85.12 294 GLY A N 1
ATOM 2222 C CA . GLY A 1 294 ? 5.909 1.936 -17.678 1.00 85.12 294 GLY A CA 1
ATOM 2223 C C . GLY A 1 294 ? 4.910 1.909 -18.843 1.00 85.12 294 GLY A C 1
ATOM 2224 O O . GLY A 1 294 ? 4.515 0.830 -19.275 1.00 85.12 294 GLY A O 1
ATOM 2225 N N . ARG A 1 295 ? 4.522 3.062 -19.401 1.00 86.81 295 ARG A N 1
ATOM 2226 C CA . ARG A 1 295 ? 3.662 3.150 -20.590 1.00 86.81 295 ARG A CA 1
ATOM 2227 C C . ARG A 1 295 ? 4.502 3.113 -21.859 1.00 86.81 295 ARG A C 1
ATOM 2229 O O . ARG A 1 295 ? 5.516 3.800 -21.935 1.00 86.81 295 ARG A O 1
ATOM 2236 N N . LEU A 1 296 ? 4.077 2.324 -22.844 1.00 90.88 296 LEU A N 1
ATOM 2237 C CA . LEU A 1 296 ? 4.729 2.254 -24.154 1.00 90.88 296 LEU A CA 1
ATOM 2238 C C . LEU A 1 296 ? 4.659 3.621 -24.846 1.00 90.88 296 LEU A C 1
ATOM 2240 O O . LEU A 1 296 ? 3.599 4.242 -24.847 1.00 90.88 296 LEU A O 1
ATOM 2244 N N . ILE A 1 297 ? 5.767 4.061 -25.442 1.00 91.31 297 ILE A N 1
ATOM 2245 C CA . ILE A 1 297 ? 5.830 5.235 -26.316 1.00 91.31 297 ILE A CA 1
ATOM 2246 C C . ILE A 1 297 ? 5.677 4.739 -27.762 1.00 91.31 297 ILE A C 1
ATOM 2248 O O . ILE A 1 297 ? 6.619 4.159 -28.309 1.00 91.31 297 ILE A O 1
ATOM 2252 N N . PRO A 1 298 ? 4.501 4.901 -28.394 1.00 89.94 298 PRO A N 1
ATOM 2253 C CA . PRO A 1 298 ? 4.254 4.373 -29.729 1.00 89.94 298 PRO A CA 1
ATOM 2254 C C . PRO A 1 298 ? 5.186 5.005 -30.764 1.00 89.94 298 PRO A C 1
ATOM 2256 O O . PRO A 1 298 ? 5.322 6.225 -30.824 1.00 89.94 298 PRO A O 1
ATOM 2259 N N . GLY A 1 299 ? 5.800 4.164 -31.597 1.00 89.88 299 GLY A N 1
ATOM 2260 C CA . GLY A 1 299 ? 6.637 4.604 -32.715 1.00 89.88 299 GLY A CA 1
ATOM 2261 C C . GLY A 1 299 ? 8.026 5.122 -32.337 1.00 89.88 299 GLY A C 1
ATOM 2262 O O . GLY A 1 299 ? 8.755 5.510 -33.240 1.00 89.88 299 GLY A O 1
ATOM 2263 N N . ALA A 1 300 ? 8.401 5.112 -31.053 1.00 93.19 300 ALA A N 1
ATOM 2264 C CA . ALA A 1 300 ? 9.752 5.471 -30.636 1.00 93.19 300 ALA A CA 1
ATOM 2265 C C . ALA A 1 300 ? 10.794 4.489 -31.163 1.00 93.19 300 ALA A C 1
ATOM 2267 O O . ALA A 1 300 ? 10.656 3.284 -30.960 1.00 93.19 300 ALA A O 1
ATOM 2268 N N . ASP A 1 301 ? 11.846 5.017 -31.790 1.00 95.69 301 ASP A N 1
ATOM 2269 C CA . ASP A 1 301 ? 13.016 4.261 -32.221 1.00 95.69 301 ASP A CA 1
ATOM 2270 C C . ASP A 1 301 ? 14.011 4.115 -31.056 1.00 95.69 301 ASP A C 1
ATOM 2272 O O . ASP A 1 301 ? 14.752 5.052 -30.740 1.00 95.69 301 ASP A O 1
ATOM 2276 N N . PRO A 1 302 ? 14.117 2.929 -30.428 1.00 94.38 302 PRO A N 1
ATOM 2277 C CA . PRO A 1 302 ? 14.984 2.732 -29.269 1.00 94.38 302 PRO A CA 1
ATOM 2278 C C . PRO A 1 302 ? 16.471 2.884 -29.595 1.00 94.38 302 PRO A C 1
ATOM 2280 O O . PRO A 1 302 ? 17.277 3.154 -28.695 1.00 94.38 302 PRO A O 1
ATOM 2283 N N . SER A 1 303 ? 16.854 2.695 -30.862 1.00 93.81 303 SER A N 1
ATOM 2284 C CA . SER A 1 303 ? 18.249 2.772 -31.293 1.00 93.81 303 SER A CA 1
ATOM 2285 C C . SER A 1 303 ? 18.775 4.208 -31.261 1.00 93.81 303 SER A C 1
ATOM 2287 O O . SER A 1 303 ? 19.936 4.423 -30.909 1.00 93.81 303 SER A O 1
ATOM 2289 N N . THR A 1 304 ? 17.900 5.184 -31.521 1.00 91.06 304 THR A N 1
ATOM 2290 C CA . THR A 1 304 ? 18.213 6.618 -31.509 1.00 91.06 304 THR A CA 1
ATOM 2291 C C . THR A 1 304 ? 17.562 7.374 -30.347 1.00 91.06 304 THR A C 1
ATOM 2293 O O . THR A 1 304 ? 17.792 8.571 -30.200 1.00 91.06 304 THR A O 1
ATOM 2296 N N . PHE A 1 305 ? 16.817 6.679 -29.478 1.00 89.50 305 PHE A N 1
ATOM 2297 C CA . PHE A 1 305 ? 16.136 7.266 -28.324 1.00 89.50 305 PHE A CA 1
ATOM 2298 C C . PHE A 1 305 ? 17.105 7.852 -27.289 1.00 89.50 305 PHE A C 1
ATOM 2300 O O . PHE A 1 305 ? 17.947 7.140 -26.719 1.00 89.50 305 PHE A O 1
ATOM 2307 N N . VAL A 1 306 ? 16.908 9.135 -26.991 1.00 85.25 306 VAL A N 1
ATOM 2308 C CA . VAL A 1 306 ? 17.662 9.945 -26.038 1.00 85.25 306 VAL A CA 1
ATOM 2309 C C . VAL A 1 306 ? 16.686 10.656 -25.103 1.00 85.25 306 VAL A C 1
ATOM 2311 O O . VAL A 1 306 ? 15.795 11.385 -25.532 1.00 85.25 306 VAL A O 1
ATOM 2314 N N . VAL A 1 307 ? 16.876 10.477 -23.795 1.00 83.19 307 VAL A N 1
ATOM 2315 C CA . VAL A 1 307 ? 16.148 11.249 -22.781 1.00 83.19 307 VAL A CA 1
ATOM 2316 C C . VAL A 1 307 ? 16.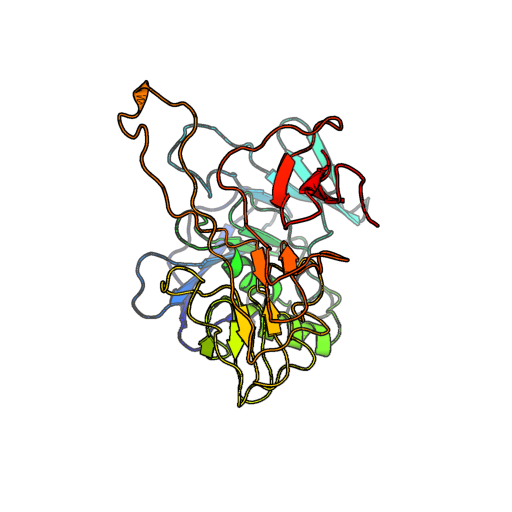772 12.634 -22.708 1.00 83.19 307 VAL A C 1
ATOM 2318 O O . VAL A 1 307 ? 17.966 12.764 -22.427 1.00 83.19 307 VAL A O 1
ATOM 2321 N N . THR A 1 308 ? 15.977 13.673 -22.953 1.00 72.44 308 THR A N 1
ATOM 2322 C CA . THR A 1 308 ? 16.452 15.041 -22.781 1.00 72.44 308 THR A CA 1
ATOM 2323 C C . THR A 1 308 ? 16.579 15.292 -21.285 1.00 72.44 308 THR A C 1
ATOM 2325 O O . THR A 1 308 ? 15.636 15.072 -20.521 1.00 72.44 308 THR A O 1
ATOM 2328 N N . GLY A 1 309 ? 17.769 15.707 -20.842 1.00 63.56 309 GLY A N 1
ATOM 2329 C CA . GLY A 1 309 ? 17.975 16.206 -19.482 1.00 63.56 309 GLY A CA 1
ATOM 2330 C C . GLY A 1 309 ? 17.097 17.431 -19.189 1.00 63.56 309 GLY A C 1
ATOM 2331 O O . GLY A 1 309 ? 16.198 17.755 -19.951 1.00 63.56 309 GLY A O 1
ATOM 2332 N N . ASN A 1 310 ? 17.367 18.113 -18.075 1.00 52.12 310 ASN A N 1
ATOM 2333 C CA . ASN A 1 310 ? 16.516 19.126 -17.428 1.00 52.12 310 ASN A CA 1
ATOM 2334 C C . ASN A 1 310 ? 16.164 20.413 -18.214 1.00 52.12 310 ASN A C 1
ATOM 2336 O O . ASN A 1 310 ? 16.316 21.531 -17.726 1.00 52.12 310 ASN A O 1
ATOM 2340 N N . THR A 1 311 ? 15.638 20.296 -19.416 1.00 51.06 311 THR A N 1
ATOM 2341 C CA . THR A 1 311 ? 14.870 21.354 -20.032 1.00 51.06 311 THR A CA 1
ATOM 2342 C C . THR A 1 311 ? 13.481 20.789 -20.217 1.00 51.06 311 THR A C 1
ATOM 2344 O O . THR A 1 311 ? 13.151 20.166 -21.217 1.00 51.06 311 THR A O 1
ATOM 2347 N N . HIS A 1 312 ? 12.651 21.033 -19.207 1.00 55.69 312 HIS A N 1
ATOM 2348 C CA . HIS A 1 312 ? 11.216 21.203 -19.371 1.00 55.69 312 HIS A CA 1
ATOM 2349 C C . HIS A 1 312 ? 10.995 22.312 -20.421 1.00 55.69 312 HIS A C 1
ATOM 2351 O O . HIS A 1 312 ? 10.620 23.436 -20.091 1.00 55.69 312 HIS A O 1
ATOM 2357 N N . VAL A 1 313 ? 11.334 22.042 -21.687 1.00 57.28 313 VAL A N 1
ATOM 2358 C CA . VAL A 1 313 ? 11.099 22.961 -22.791 1.00 57.28 313 VAL A CA 1
ATOM 2359 C C . VAL A 1 313 ? 9.607 22.934 -22.959 1.00 57.28 313 VAL A C 1
ATOM 2361 O O . VAL A 1 313 ? 9.037 21.909 -23.345 1.00 57.28 313 VAL A O 1
ATOM 2364 N N . GLN A 1 314 ? 8.987 24.044 -22.581 1.00 63.47 314 GLN A N 1
ATOM 2365 C CA . GLN A 1 314 ? 7.559 24.163 -22.711 1.00 63.47 314 GLN A CA 1
ATOM 2366 C C . GLN A 1 314 ? 7.222 24.023 -24.194 1.00 63.47 314 GLN A C 1
ATOM 2368 O O . GLN A 1 314 ? 7.698 24.803 -25.022 1.00 63.47 314 GLN A O 1
ATOM 2373 N N . ASN A 1 315 ? 6.472 22.984 -24.543 1.00 62.12 315 ASN A N 1
ATOM 2374 C CA . ASN A 1 315 ? 6.034 22.801 -25.917 1.00 62.12 315 ASN A CA 1
ATOM 2375 C C . ASN A 1 315 ? 4.918 23.816 -26.236 1.00 62.12 315 ASN A C 1
ATOM 2377 O O . ASN A 1 315 ? 4.370 24.478 -25.350 1.00 62.12 315 ASN A O 1
ATOM 2381 N N . SER A 1 316 ? 4.544 23.930 -27.509 1.00 62.31 316 SER A N 1
ATOM 2382 C CA . SER A 1 316 ? 3.513 24.873 -27.975 1.00 62.31 316 SER A CA 1
ATOM 2383 C C . SER A 1 316 ? 2.117 24.647 -27.369 1.00 62.31 316 SER A C 1
ATOM 2385 O O . SER A 1 316 ? 1.250 25.505 -27.517 1.00 62.31 316 SER A O 1
ATOM 2387 N N . THR A 1 317 ? 1.896 23.531 -26.665 1.00 64.25 317 THR A N 1
ATOM 2388 C CA . THR A 1 317 ? 0.636 23.192 -25.978 1.00 64.25 317 THR A CA 1
ATOM 2389 C C . THR A 1 317 ? 0.655 23.494 -24.475 1.00 64.25 317 THR A C 1
ATOM 2391 O O . THR A 1 317 ? -0.340 23.272 -23.786 1.00 64.25 317 THR A O 1
ATOM 2394 N N . GLY A 1 318 ? 1.772 24.011 -23.955 1.00 68.62 318 GLY A N 1
ATOM 2395 C CA . GLY A 1 318 ? 1.959 24.299 -22.534 1.00 68.62 318 GLY A CA 1
ATOM 2396 C C . GLY A 1 318 ? 2.477 23.122 -21.698 1.00 68.62 318 GLY A C 1
ATOM 2397 O O . GLY A 1 318 ? 2.608 23.287 -20.489 1.00 68.62 318 GLY A O 1
ATOM 2398 N N . GLY A 1 319 ? 2.775 21.978 -22.324 1.00 74.56 319 GLY A N 1
ATOM 2399 C CA . GLY A 1 319 ? 3.390 20.793 -21.712 1.00 74.56 319 GLY A CA 1
ATOM 2400 C C . GLY A 1 319 ? 4.921 20.787 -21.800 1.00 74.56 319 GLY A C 1
ATOM 2401 O O . GLY A 1 319 ? 5.514 21.827 -22.062 1.00 74.56 319 GLY A O 1
ATOM 2402 N N . TYR A 1 320 ? 5.571 19.633 -21.625 1.00 78.12 320 TYR A N 1
ATOM 2403 C CA . TYR A 1 320 ? 7.037 19.501 -21.564 1.00 78.12 320 TYR A CA 1
ATOM 2404 C C . TYR A 1 320 ? 7.574 18.445 -22.530 1.00 78.12 320 TYR A C 1
ATOM 2406 O O . TYR A 1 320 ? 7.071 17.324 -22.543 1.00 78.12 320 TYR A O 1
ATOM 2414 N N . THR A 1 321 ? 8.629 18.763 -23.284 1.00 78.81 321 THR A N 1
ATOM 2415 C CA . THR A 1 321 ? 9.441 17.752 -23.990 1.00 78.81 321 THR A CA 1
ATOM 2416 C C . THR A 1 321 ? 10.374 17.048 -23.000 1.00 78.81 321 THR A C 1
ATOM 2418 O O . THR A 1 321 ? 11.002 17.707 -22.175 1.00 78.81 321 THR A O 1
ATOM 2421 N N . LEU A 1 322 ? 10.450 15.718 -23.070 1.00 80.94 322 LEU A N 1
ATOM 2422 C CA . LEU A 1 322 ? 11.152 14.855 -22.111 1.00 80.94 322 LEU A CA 1
ATOM 2423 C C . LEU A 1 322 ? 12.168 13.900 -22.763 1.00 80.94 322 LEU A C 1
ATOM 2425 O O . LEU A 1 322 ? 13.109 13.455 -22.105 1.00 80.94 322 LEU A O 1
ATOM 2429 N N . ALA A 1 323 ? 11.979 13.556 -24.035 1.00 84.88 323 ALA A N 1
ATOM 2430 C CA . ALA A 1 323 ? 12.879 12.703 -24.801 1.00 84.88 323 ALA A CA 1
ATOM 2431 C C . ALA A 1 323 ? 12.736 12.980 -26.302 1.00 84.88 323 ALA A C 1
ATOM 2433 O O . ALA A 1 323 ? 11.823 13.683 -26.731 1.00 84.88 323 ALA A O 1
ATOM 2434 N N . HIS A 1 324 ? 13.629 12.422 -27.107 1.00 87.31 324 HIS A N 1
ATOM 2435 C CA . HIS A 1 324 ? 13.516 12.408 -28.559 1.00 87.31 324 HIS A CA 1
ATOM 2436 C C . HIS A 1 324 ? 14.163 11.149 -29.130 1.00 87.31 324 HIS A C 1
ATOM 2438 O O . HIS A 1 324 ? 14.950 10.485 -28.456 1.00 87.31 324 HIS A O 1
ATOM 2444 N N . ASP A 1 325 ? 13.867 10.846 -30.382 1.00 89.69 325 ASP A N 1
ATOM 2445 C CA . ASP A 1 325 ? 14.683 9.960 -31.204 1.00 89.69 325 ASP A CA 1
ATOM 2446 C C . ASP A 1 325 ? 15.191 10.726 -32.437 1.00 89.69 325 ASP A C 1
ATOM 2448 O O . ASP A 1 325 ? 15.258 11.960 -32.410 1.00 89.69 325 ASP A O 1
ATOM 2452 N N . ALA A 1 326 ? 15.639 10.038 -33.488 1.00 89.12 326 ALA A N 1
ATOM 2453 C CA . ALA A 1 326 ? 16.109 10.707 -34.702 1.00 89.12 326 ALA A CA 1
ATOM 2454 C C . ALA A 1 326 ? 15.003 11.448 -35.482 1.00 89.12 326 ALA A C 1
ATOM 2456 O O . ALA A 1 326 ? 15.326 12.318 -36.292 1.00 89.12 326 ALA A O 1
ATOM 2457 N N . SER A 1 327 ? 13.731 11.102 -35.269 1.00 90.94 327 SER A N 1
ATOM 2458 C CA . SER A 1 327 ? 12.594 11.569 -36.073 1.00 90.94 327 SER A CA 1
ATOM 2459 C C . SER A 1 327 ? 11.555 12.357 -35.275 1.00 90.94 327 SER A C 1
ATOM 2461 O O . SER A 1 327 ? 10.877 13.199 -35.859 1.00 90.94 327 SER A O 1
ATOM 2463 N N . HIS A 1 328 ? 11.431 12.109 -33.971 1.00 88.88 328 HIS A N 1
ATOM 2464 C CA . HIS A 1 328 ? 10.314 12.584 -33.159 1.00 88.88 328 HIS A CA 1
ATOM 2465 C C . HIS A 1 328 ? 10.745 13.133 -31.798 1.00 88.88 328 HIS A C 1
ATOM 2467 O O . HIS A 1 328 ? 11.736 12.703 -31.201 1.00 88.88 328 HIS A O 1
ATOM 2473 N N . LEU A 1 329 ? 9.942 14.061 -31.276 1.00 87.06 329 LEU A N 1
ATOM 2474 C CA . LEU A 1 329 ? 10.006 14.548 -29.901 1.00 87.06 329 LEU A CA 1
ATOM 2475 C C . LEU A 1 329 ? 8.923 13.879 -29.049 1.00 87.06 329 LEU A C 1
ATOM 2477 O O . LEU A 1 329 ? 7.769 13.773 -29.456 1.00 87.06 329 LEU A O 1
ATOM 2481 N N . TYR A 1 330 ? 9.272 13.505 -27.823 1.00 87.06 330 TYR A N 1
ATOM 2482 C CA . TYR A 1 330 ? 8.380 12.866 -26.858 1.00 87.06 330 TYR A CA 1
ATOM 2483 C C . TYR A 1 330 ? 8.263 13.710 -25.603 1.00 87.06 330 TYR A C 1
ATOM 2485 O O . TYR A 1 330 ? 9.252 14.247 -25.103 1.00 87.06 330 TYR A O 1
ATOM 2493 N N . GLY A 1 331 ? 7.061 13.805 -25.055 1.00 85.75 331 GLY A N 1
ATOM 2494 C CA . GLY A 1 331 ? 6.819 14.648 -23.893 1.00 85.75 331 GLY A CA 1
ATOM 2495 C C . GLY A 1 331 ? 5.486 14.380 -23.228 1.00 85.75 331 GLY A C 1
ATOM 2496 O O . GLY A 1 331 ? 4.823 13.394 -23.537 1.00 85.75 331 GLY A O 1
ATOM 2497 N N . VAL A 1 332 ? 5.047 15.296 -22.376 1.00 84.69 332 VAL A N 1
ATOM 2498 C CA . VAL A 1 332 ? 3.693 15.291 -21.814 1.00 84.69 332 VAL A CA 1
ATOM 2499 C C . VAL A 1 332 ? 2.974 16.610 -22.069 1.00 84.69 332 VAL A C 1
ATOM 2501 O O . VAL A 1 332 ? 3.617 17.652 -22.190 1.00 84.69 332 VAL A O 1
ATOM 2504 N N . ASP A 1 333 ? 1.647 16.579 -22.163 1.00 85.44 333 ASP A N 1
ATOM 2505 C CA . ASP A 1 333 ? 0.814 17.784 -22.167 1.00 85.44 333 ASP A CA 1
ATOM 2506 C C . ASP A 1 333 ? 0.640 18.357 -20.746 1.00 85.44 333 ASP A C 1
ATOM 2508 O O . ASP A 1 333 ? 1.129 17.804 -19.761 1.00 85.44 333 ASP A O 1
ATOM 2512 N N . ALA A 1 334 ? -0.080 19.474 -20.614 1.00 82.88 334 ALA A N 1
ATOM 2513 C CA . ALA A 1 334 ? -0.338 20.117 -19.319 1.00 82.88 334 ALA A CA 1
ATOM 2514 C C . ALA A 1 334 ? -1.174 19.266 -18.329 1.00 82.88 334 ALA A C 1
ATOM 2516 O O . ALA A 1 334 ? -1.458 19.718 -17.221 1.00 82.88 334 ALA A O 1
ATOM 2517 N N . LYS A 1 335 ? -1.621 18.067 -18.728 1.00 85.12 335 LYS A N 1
ATOM 2518 C CA . LYS A 1 335 ? -2.381 17.105 -17.917 1.00 85.12 335 LYS A CA 1
ATOM 2519 C C . LYS A 1 335 ? -1.626 15.778 -17.745 1.00 85.12 335 LYS A C 1
ATOM 2521 O O . LYS A 1 335 ? -2.265 14.763 -17.464 1.00 85.12 335 LYS A O 1
ATOM 2526 N N . ASP A 1 336 ? -0.307 15.774 -17.948 1.00 79.75 336 ASP A N 1
ATOM 2527 C CA . ASP A 1 336 ? 0.572 14.600 -17.861 1.00 79.75 336 ASP A CA 1
ATOM 2528 C C . ASP A 1 336 ? 0.203 13.452 -18.821 1.00 79.75 336 ASP A C 1
ATOM 2530 O O . ASP A 1 336 ? 0.497 12.276 -18.571 1.00 79.75 336 ASP A O 1
ATOM 2534 N N . LYS A 1 337 ? -0.450 13.757 -19.950 1.00 85.62 337 LYS A N 1
ATOM 2535 C CA . LYS A 1 337 ? -0.668 12.759 -21.005 1.00 85.62 337 LYS A CA 1
ATOM 2536 C C . LYS A 1 337 ? 0.502 12.750 -21.971 1.00 85.62 337 LYS A C 1
ATOM 2538 O O . LYS A 1 337 ? 0.972 13.809 -22.367 1.00 85.62 337 LYS A O 1
ATOM 2543 N N . LEU A 1 338 ? 0.937 11.556 -22.370 1.00 86.62 338 LEU A N 1
ATOM 2544 C CA . LEU A 1 338 ? 2.051 11.367 -23.297 1.00 86.62 338 LEU A CA 1
ATOM 2545 C C . LEU A 1 338 ? 1.758 12.053 -24.645 1.00 86.62 338 LEU A C 1
ATOM 2547 O O . LEU A 1 338 ? 0.629 12.033 -25.137 1.00 86.62 338 LEU A O 1
ATOM 2551 N N . THR A 1 339 ? 2.781 12.661 -25.235 1.00 87.06 339 THR A N 1
ATOM 2552 C CA . THR A 1 339 ? 2.717 13.379 -26.512 1.00 87.06 339 THR A CA 1
ATOM 2553 C C . THR A 1 339 ? 3.837 12.922 -27.441 1.00 87.06 339 THR A C 1
ATOM 2555 O O . THR A 1 339 ? 4.939 12.617 -26.978 1.00 87.06 339 THR A O 1
ATOM 2558 N N . VAL A 1 340 ? 3.549 12.915 -28.743 1.00 89.62 340 VAL A N 1
ATOM 2559 C CA . VAL A 1 340 ? 4.527 12.755 -29.829 1.00 89.62 340 VAL A CA 1
ATOM 2560 C C . VAL A 1 340 ? 4.442 14.007 -30.697 1.00 89.62 340 VAL A C 1
ATOM 2562 O O . VAL A 1 340 ? 3.350 14.391 -31.110 1.00 89.62 340 VAL A O 1
ATOM 2565 N N . ASP A 1 341 ? 5.563 14.696 -30.895 1.00 86.00 341 ASP A N 1
ATOM 2566 C CA . ASP A 1 341 ? 5.658 15.979 -31.608 1.00 86.00 341 ASP A CA 1
ATOM 2567 C C . ASP A 1 341 ? 4.659 17.039 -31.102 1.00 86.00 341 ASP A C 1
ATOM 2569 O O . ASP A 1 341 ? 4.101 17.836 -31.857 1.00 86.00 341 ASP A O 1
ATOM 2573 N N . GLY A 1 342 ? 4.411 17.040 -29.787 1.00 81.19 342 GLY A N 1
ATOM 2574 C CA . GLY A 1 342 ? 3.470 17.951 -29.128 1.00 81.19 342 GLY A CA 1
ATOM 2575 C C . GLY A 1 342 ? 1.991 17.579 -29.290 1.00 81.19 342 GLY A C 1
ATOM 2576 O O . GLY A 1 342 ? 1.134 18.304 -28.791 1.00 81.19 342 GLY A O 1
ATOM 2577 N N . VAL A 1 343 ? 1.670 16.458 -29.941 1.00 86.19 343 VAL A N 1
ATOM 2578 C CA . VAL A 1 343 ? 0.300 15.947 -30.074 1.00 86.19 343 VAL A CA 1
ATOM 2579 C C . VAL A 1 343 ? 0.039 14.886 -29.008 1.00 86.19 343 VAL A C 1
ATOM 2581 O O . VAL A 1 343 ? 0.749 13.884 -28.944 1.00 86.19 343 VAL A O 1
ATOM 2584 N N . THR A 1 344 ? -0.986 15.089 -28.174 1.00 88.50 344 THR A N 1
ATOM 2585 C CA . THR A 1 344 ? -1.405 14.111 -27.158 1.00 88.50 344 THR A CA 1
ATOM 2586 C C . THR A 1 344 ? -1.859 12.817 -27.820 1.00 88.50 344 THR A C 1
ATOM 2588 O O . THR A 1 344 ? -2.777 12.821 -28.643 1.00 88.50 344 THR A O 1
ATOM 2591 N N . ILE A 1 345 ? -1.250 11.708 -27.415 1.00 83.69 345 ILE A N 1
ATOM 2592 C CA . ILE A 1 345 ? -1.655 10.369 -27.836 1.00 83.69 345 ILE A CA 1
ATOM 2593 C C . ILE A 1 345 ? -2.614 9.766 -26.801 1.00 83.69 345 ILE A C 1
ATOM 2595 O O . ILE A 1 345 ? -2.506 10.044 -25.603 1.00 83.69 345 ILE A O 1
ATOM 2599 N N . GLN A 1 346 ? -3.615 9.027 -27.289 1.00 62.97 346 GLN A N 1
ATOM 2600 C CA . GLN A 1 346 ? -4.608 8.341 -26.454 1.00 62.97 346 GLN A CA 1
ATOM 2601 C C . GLN A 1 346 ? -4.066 7.027 -25.905 1.00 62.97 346 GLN A C 1
ATOM 2603 O O . GLN A 1 346 ? -3.366 6.319 -26.659 1.00 62.97 346 GLN A O 1
#

Foldseek 3Di:
DDKDDDVPLFKIWDDFPQKDKDWDDADDQFPQWGFPTKIWIGHPPDPAWTKIKTWTFGPRLKTWAFQCLADPPDPPRDWIWIWGQDPVVRFIWIDTPVDIDGFDQVDAALQAWGFGDRHPFWGWTDQDSTITITIGTHPPVDPPLVCLRVSRMHGNDNVRGDGDDPVVSVQSSQQSCQLVVSAADDAQQWGADCCFIAGVRSDTQPPAHRVQKHDPQQAPVGHGDRAWIHSQCWIAGNQDPPHRTLPPDHPVFKHQHFAWAQDDDDPPPVCHRDIDRDPDSQWMDGCCFIGGSSHTDPPDHRVFKDFDYPDQPQPPQRWGFTIAGPPWTWTAHPVRAIDINNHGDD

Sequence (346 aa):
MKQYTDSNFGFSFWYPNTWTVQSTATKDNYAGGTIQKTLTIAPNGSSGEAITIDEFSSPTREITIARDLCSPMSGSSVPAHRYYFDANTHTWMVEVPASTKAADVSNNTMGGLHMLGAGCSGSVIPLSAKNFVVFLFNSRDVGPYYINIAKTITATDPSVATPVSTNEQIQTITNAGVLLGAIGTKVGEWYVTSDHVYNGRGDVVVGANPSTFRLISTYSDGTAGTSYATDGVHVYSAWSVGTSLLSGADPATFVAIRQQYQIPYAQSSGLYGQSFTAYDTQFAKDKSHAWYQGRLIPGADPSTFVVTGNTHVQNSTGGYTLAHDASHLYGVDAKDKLTVDGVTIQ

pLDDT: mean 83.83, std 14.65, range [42.47, 98.06]

Nearest PDB structures (foldseek):
  8p19-assembly1_A  TM=3.667E-01  e=1.718E-01  Homo sapiens
  1yqf-assembly1_C  TM=1.858E-01  e=4.199E+00  Leishmania major